Protein AF-A0A520J7D5-F1 (afdb_monomer)

Sequence (289 aa):
MTVSVPLWPAVLGRFGWQDLPFVRAWENPTISEIIGAFAGALVVVGAVVVAALLTRYGKWRYLWTEWLTSLDHKKIGIMYIVVAFVMLSRALVEAVLMRMQQAVAIENPGFLTPDHFGQLFSTHGSIMIFFMAMPFLTGMINYVLPLQIGARDMAFPWANSIALWLTIGAAGLMMASLVVGEFSTGGWSAYPPYTERAFSPGVGVDYWIWAVTLGSIGSTMAGINIACTVYKLRAPGMRFMRMQMFAWTSLCTSILMIFAMPPLTVATLLLALDRYLGFHFFTNDLGGN

Solvent-accessible surface area (backbone atoms only — not comparable to full-atom values): 14664 Å² total; per-residue (Å²): 132,87,76,74,73,56,68,59,53,75,75,55,47,89,70,52,70,74,29,27,33,60,48,39,22,68,79,49,72,41,67,41,34,44,53,43,21,49,52,25,46,52,54,53,51,49,51,51,51,52,53,50,50,34,58,75,68,65,38,59,64,55,46,43,70,66,52,77,69,36,53,51,35,53,60,50,9,50,51,29,35,53,48,11,52,57,42,40,55,52,31,50,52,40,49,52,51,55,52,50,36,61,67,53,32,64,99,40,84,51,63,54,48,73,63,58,49,28,22,39,51,11,49,28,49,40,34,50,50,66,38,17,50,47,31,32,52,53,8,50,46,41,42,47,40,32,65,75,40,60,25,94,52,59,68,42,35,67,56,48,42,49,18,51,51,29,36,50,50,15,48,45,44,58,57,42,25,49,48,49,55,48,55,27,56,45,42,58,80,48,50,49,80,52,47,34,50,92,68,38,72,61,64,11,47,56,44,50,37,53,19,52,30,36,29,25,53,14,44,25,47,41,11,49,33,50,33,48,21,65,76,71,43,48,35,89,90,64,49,77,96,69,53,56,69,67,54,51,50,49,41,53,51,14,52,47,28,50,65,58,23,55,58,52,32,48,52,36,48,50,52,44,36,30,63,73,71,70,48,46,62,47,36,94,54,95,80,24,103

Mean predicted aligned error: 4.49 Å

Nearest PDB structures (foldseek):
  8f68-assembly1_A  TM=9.814E-01  e=3.573E-20  Escherichia coli
  6koe-assembly2_E  TM=9.396E-01  e=6.604E-14  Bacillus subtilis
  8ugh-assembly1_4A  TM=9.375E-01  e=1.629E-10  Sus scrofa
  8d4t-assembly1_N  TM=9.383E-01  e=3.021E-10  Bos taurus
  5z62-assembly1_A  TM=9.311E-01  e=5.604E-10  Homo sapiens

Foldseek 3Di:
DPPPPPVCCVPPNPFDPCQFLCSVCVVPVALQSVVLNVLLVCVVVVVVVVVVVCVVVVCPVVCVPPALPDLALQSLLVLLQVQLVVLVVLLVVLVVVLVQQVVVCPVHNRRHDLQSNLLSQQLNVLSVPLRHPLSNLLSVCSNVQCVQQVFPHWPCSPLSSQLSVLSVVLVVLSSVCSGGHHADSCHNVNQLACLACVNCVGCRSVSSLSSLLSSLVSLLSSLVRLLCCLVPGGDPPDDPVNGDPSSVVSNVSSVCSNPVSVVVNVVSVQSVCCRPVVDACQYPPPDHD

Radius of gyration: 21.74 Å; Cα contacts (8 Å, |Δi|>4): 400; chains: 1; bounding box: 53×47×74 Å

pLDDT: mean 94.62, std 7.68, range [39.0, 98.75]

Structure (mmCIF, N/CA/C/O backbone):
data_AF-A0A520J7D5-F1
#
_entry.id   AF-A0A520J7D5-F1
#
loop_
_atom_site.group_PDB
_atom_site.id
_atom_site.type_symbol
_atom_site.label_atom_id
_atom_site.label_alt_id
_atom_site.label_comp_id
_atom_site.label_asym_id
_atom_site.label_entity_id
_atom_site.label_seq_id
_atom_site.pdbx_PDB_ins_code
_atom_site.Cartn_x
_atom_site.Cartn_y
_atom_site.Cartn_z
_atom_site.occupancy
_atom_site.B_iso_or_equiv
_atom_site.auth_seq_id
_atom_site.auth_comp_id
_atom_site.auth_asym_id
_atom_site.auth_atom_id
_atom_site.pdbx_PDB_model_num
ATOM 1 N N . MET A 1 1 ? 0.340 28.699 -37.203 1.00 39.00 1 MET A N 1
ATOM 2 C CA . MET A 1 1 ? -0.136 27.323 -37.453 1.00 39.00 1 MET A CA 1
ATOM 3 C C . MET A 1 1 ? -0.575 26.746 -36.125 1.00 39.00 1 MET A C 1
ATOM 5 O O . MET A 1 1 ? 0.262 26.543 -35.257 1.00 39.00 1 MET A O 1
ATOM 9 N N . THR A 1 2 ? -1.879 26.590 -35.920 1.00 42.53 2 THR A N 1
ATOM 10 C CA . THR A 1 2 ? -2.435 25.927 -34.738 1.00 42.53 2 THR A CA 1
ATOM 11 C C . THR A 1 2 ? -2.120 24.441 -34.855 1.00 42.53 2 THR A C 1
ATOM 13 O O . THR A 1 2 ? -2.796 23.725 -35.591 1.00 42.53 2 THR A O 1
ATOM 16 N N . VAL A 1 3 ? -1.048 23.990 -34.203 1.00 50.12 3 VAL A N 1
ATOM 17 C CA . VAL A 1 3 ? -0.781 22.559 -34.046 1.00 50.12 3 VAL A CA 1
ATOM 18 C C . VAL A 1 3 ? -1.948 22.018 -33.234 1.00 50.12 3 VAL A C 1
ATOM 20 O O . VAL A 1 3 ? -2.081 22.333 -32.053 1.00 50.12 3 VAL A O 1
ATOM 23 N N . SER A 1 4 ? -2.851 21.288 -33.887 1.00 51.81 4 SER A N 1
ATOM 24 C CA . SER A 1 4 ? -3.888 20.535 -33.198 1.00 51.81 4 SER A CA 1
ATOM 25 C C . SER A 1 4 ? -3.169 19.588 -32.247 1.00 51.81 4 SER A C 1
ATOM 27 O O . SER A 1 4 ? -2.532 18.634 -32.698 1.00 51.81 4 SER A O 1
ATOM 29 N N . VAL A 1 5 ? -3.212 19.884 -30.947 1.00 58.22 5 VAL A N 1
ATOM 30 C CA . VAL A 1 5 ? -2.779 18.936 -29.922 1.00 58.22 5 VAL A CA 1
ATOM 31 C C . VAL A 1 5 ? -3.555 17.654 -30.216 1.00 58.22 5 VAL A C 1
ATOM 33 O O . VAL A 1 5 ? -4.785 17.727 -30.319 1.00 58.22 5 VAL A O 1
ATOM 36 N N . PRO A 1 6 ? -2.889 16.511 -30.457 1.00 65.06 6 PRO A N 1
ATOM 37 C CA . PRO A 1 6 ? -3.620 15.296 -30.751 1.00 65.06 6 PRO A CA 1
ATOM 38 C C . PRO A 1 6 ? -4.596 15.050 -29.591 1.00 65.06 6 PRO A C 1
ATOM 40 O O . PRO A 1 6 ? -4.241 15.219 -28.424 1.00 65.06 6 PRO A O 1
ATOM 43 N N . LEU A 1 7 ? -5.849 14.709 -29.910 1.00 69.19 7 LEU A N 1
ATOM 44 C CA . LEU A 1 7 ? -6.918 14.498 -28.918 1.00 69.19 7 LEU A CA 1
ATOM 45 C C . LEU A 1 7 ? -6.493 13.522 -27.810 1.00 69.19 7 LEU A C 1
ATOM 47 O O . LEU A 1 7 ? -6.923 13.632 -26.668 1.00 69.19 7 LEU A O 1
ATOM 51 N N . TRP A 1 8 ? -5.606 12.593 -28.156 1.00 69.50 8 TRP A N 1
ATOM 52 C CA . TRP A 1 8 ? -5.111 11.545 -27.282 1.00 69.50 8 TRP A CA 1
ATOM 53 C C . TRP A 1 8 ? -4.282 12.069 -26.084 1.00 69.50 8 TRP A C 1
ATOM 55 O O . TRP A 1 8 ? -4.748 11.889 -24.959 1.00 69.50 8 TRP A O 1
ATOM 65 N N . PRO A 1 9 ? -3.155 12.801 -26.250 1.00 73.38 9 PRO A N 1
ATOM 66 C CA . PRO A 1 9 ? -2.471 13.468 -25.137 1.00 73.38 9 PRO A CA 1
ATOM 67 C C . PRO A 1 9 ? -3.342 14.424 -24.317 1.00 73.38 9 PRO A C 1
ATOM 69 O O . PRO A 1 9 ? -3.121 14.576 -23.118 1.00 73.38 9 PRO A O 1
ATOM 72 N N . ALA A 1 10 ? -4.328 15.073 -24.944 1.00 73.12 10 ALA A N 1
ATOM 73 C CA . ALA A 1 10 ? -5.208 16.014 -24.255 1.00 73.12 10 ALA A CA 1
ATOM 74 C C . ALA A 1 10 ? -6.186 15.323 -23.285 1.00 73.12 10 ALA A C 1
ATOM 76 O O . ALA A 1 10 ? -6.558 15.918 -22.277 1.00 73.12 10 ALA A O 1
ATOM 77 N N . VAL A 1 11 ? -6.595 14.081 -23.576 1.00 77.62 11 VAL A N 1
ATOM 78 C CA . VAL A 1 11 ? -7.579 13.329 -22.773 1.00 77.62 11 VAL A CA 1
ATOM 79 C C . VAL A 1 11 ? -6.916 12.299 -21.855 1.00 77.62 11 VAL A C 1
ATOM 81 O O . VAL A 1 11 ? -7.353 12.122 -20.722 1.00 77.62 11 VAL A O 1
ATOM 84 N N . LEU A 1 12 ? -5.866 11.621 -22.324 1.00 80.94 12 LEU A N 1
ATOM 85 C CA . LEU A 1 12 ? -5.236 10.489 -21.629 1.00 80.94 12 LEU A CA 1
ATOM 86 C C . LEU A 1 12 ? -3.832 10.810 -21.092 1.00 80.94 12 LEU A C 1
ATOM 88 O O . LEU A 1 12 ? -3.195 9.973 -20.452 1.00 80.94 12 LEU A O 1
ATOM 92 N N . GLY A 1 13 ? -3.343 12.033 -21.308 1.00 86.56 13 GLY A N 1
ATOM 93 C CA . GLY A 1 13 ? -2.042 12.471 -20.818 1.00 86.56 13 GLY A CA 1
ATOM 94 C C . GLY A 1 13 ? -0.892 11.695 -21.461 1.00 86.56 13 GLY A C 1
ATOM 95 O O . GLY A 1 13 ? -0.805 11.588 -22.681 1.00 86.56 13 GLY A O 1
ATOM 96 N N . ARG A 1 14 ? 0.019 11.172 -20.630 1.00 84.44 14 ARG A N 1
ATOM 97 C CA . ARG A 1 14 ? 1.203 10.419 -21.084 1.00 84.44 14 ARG A CA 1
ATOM 98 C C . ARG A 1 14 ? 0.892 8.989 -21.528 1.00 84.44 14 ARG A C 1
ATOM 100 O O . ARG A 1 14 ? 1.785 8.341 -22.053 1.00 84.44 14 ARG A O 1
ATOM 107 N N . PHE A 1 15 ? -0.335 8.516 -21.309 1.00 88.44 15 PHE A N 1
ATOM 108 C CA . PHE A 1 15 ? -0.707 7.138 -21.588 1.00 88.44 15 PHE A CA 1
ATOM 109 C C . PHE A 1 15 ? -0.657 6.829 -23.089 1.00 88.44 15 PHE A C 1
ATOM 111 O O . PHE A 1 15 ? -1.273 7.522 -23.905 1.00 88.44 15 PHE A O 1
ATOM 118 N N . GLY A 1 16 ? 0.036 5.757 -23.449 1.00 86.88 16 GLY A N 1
ATOM 119 C CA . GLY A 1 16 ? 0.119 5.205 -24.793 1.00 86.88 16 GLY A CA 1
ATOM 120 C C . GLY A 1 16 ? -0.088 3.693 -24.803 1.00 86.88 16 GLY A C 1
ATOM 121 O O . GLY A 1 16 ? -0.056 3.022 -23.778 1.00 86.88 16 GLY A O 1
ATOM 122 N N . TRP A 1 17 ? -0.278 3.123 -25.994 1.00 86.00 17 TRP A N 1
ATOM 123 C CA . TRP A 1 17 ? -0.481 1.677 -26.150 1.00 86.00 17 TRP A CA 1
ATOM 124 C C . TRP A 1 17 ? 0.706 0.844 -25.649 1.00 86.00 17 TRP A C 1
ATOM 126 O O . TRP A 1 17 ? 0.501 -0.238 -25.112 1.00 86.00 17 TRP A O 1
ATOM 136 N N . GLN A 1 18 ? 1.922 1.389 -25.748 1.00 86.88 18 GLN A N 1
ATOM 137 C CA . GLN A 1 18 ? 3.160 0.799 -25.225 1.00 86.88 18 GLN A CA 1
ATOM 138 C C . GLN A 1 18 ? 3.173 0.676 -23.691 1.00 86.88 18 GLN A C 1
ATOM 140 O O . GLN A 1 18 ? 3.959 -0.098 -23.153 1.00 86.88 18 GLN A O 1
ATOM 145 N N . ASP A 1 19 ? 2.299 1.385 -22.968 1.00 89.81 19 ASP A N 1
ATOM 146 C CA . ASP A 1 19 ? 2.198 1.252 -21.510 1.00 89.81 19 ASP A CA 1
ATOM 147 C C . ASP A 1 19 ? 1.498 -0.048 -21.097 1.00 89.81 19 ASP A C 1
ATOM 149 O O . ASP A 1 19 ? 1.595 -0.456 -19.942 1.00 89.81 19 ASP A O 1
ATOM 153 N N . LEU A 1 20 ? 0.810 -0.728 -22.017 1.00 92.56 20 LEU A N 1
ATOM 154 C CA . LEU A 1 20 ? 0.174 -2.008 -21.735 1.00 92.56 20 LEU A CA 1
ATOM 155 C C . LEU A 1 20 ? 1.165 -3.156 -21.989 1.00 92.56 20 LEU A C 1
ATOM 157 O O . LEU A 1 20 ? 1.633 -3.314 -23.120 1.00 92.56 20 LEU A O 1
ATOM 161 N N . PRO A 1 21 ? 1.419 -4.035 -21.003 1.00 91.31 21 PRO A N 1
ATOM 162 C CA . PRO A 1 21 ? 2.375 -5.131 -21.162 1.00 91.31 21 PRO A CA 1
ATOM 163 C C . PRO A 1 21 ? 1.947 -6.114 -22.263 1.00 91.31 21 PRO A C 1
ATOM 165 O O . PRO A 1 21 ? 2.783 -6.713 -22.926 1.00 91.31 21 PRO A O 1
ATOM 168 N N . PHE A 1 22 ? 0.641 -6.244 -22.521 1.00 92.12 22 PHE A N 1
ATOM 169 C CA . PHE A 1 22 ? 0.106 -7.090 -23.595 1.00 92.12 22 PHE A CA 1
ATOM 170 C C . PHE A 1 22 ? 0.520 -6.611 -24.986 1.00 92.12 22 PHE A C 1
ATOM 172 O O . PHE A 1 22 ? 0.769 -7.428 -25.867 1.00 92.12 22 PHE A O 1
ATOM 179 N N . VAL A 1 23 ? 0.585 -5.291 -25.177 1.00 90.56 23 VAL A N 1
ATOM 180 C CA . VAL A 1 23 ? 0.998 -4.684 -26.445 1.00 90.56 23 VAL A CA 1
ATOM 181 C C . VAL A 1 23 ? 2.502 -4.847 -26.611 1.00 90.56 23 VAL A C 1
ATOM 183 O O . VAL A 1 23 ? 2.937 -5.318 -27.658 1.00 90.56 23 VAL A O 1
ATOM 186 N N . ARG A 1 24 ? 3.285 -4.579 -25.556 1.00 91.31 24 ARG A N 1
ATOM 187 C CA . ARG A 1 24 ? 4.741 -4.797 -25.573 1.00 91.31 24 ARG A CA 1
ATOM 188 C C . ARG A 1 24 ? 5.102 -6.244 -25.902 1.00 91.31 24 ARG A C 1
ATOM 190 O O . ARG A 1 24 ? 5.931 -6.477 -26.776 1.00 91.31 24 ARG A O 1
ATOM 197 N N . ALA A 1 25 ? 4.425 -7.211 -25.283 1.00 92.44 25 ALA A N 1
ATOM 198 C CA . ALA A 1 25 ? 4.638 -8.629 -25.560 1.00 92.44 25 ALA A CA 1
ATOM 199 C C . ALA A 1 25 ? 4.175 -9.057 -26.961 1.00 92.44 25 ALA A C 1
ATOM 201 O O . ALA A 1 25 ? 4.752 -9.981 -27.528 1.00 92.44 25 ALA A O 1
ATOM 202 N N . TRP A 1 26 ? 3.148 -8.413 -27.523 1.00 92.69 26 TRP A N 1
ATOM 203 C CA . TRP A 1 26 ? 2.693 -8.684 -28.889 1.00 92.69 26 TRP A CA 1
ATOM 204 C C . TRP A 1 26 ? 3.676 -8.152 -29.937 1.00 92.69 26 TRP A C 1
ATOM 206 O O . TRP A 1 26 ? 3.981 -8.845 -30.905 1.00 92.69 26 TRP A O 1
ATOM 216 N N . GLU A 1 27 ? 4.175 -6.931 -29.746 1.00 92.19 27 GLU A N 1
ATOM 217 C CA . GLU A 1 27 ? 5.095 -6.286 -30.684 1.00 92.19 27 GLU A CA 1
ATOM 218 C C . GLU A 1 27 ? 6.522 -6.835 -30.571 1.00 92.19 27 GLU A C 1
ATOM 220 O O . GLU A 1 27 ? 7.181 -7.048 -31.587 1.00 92.19 27 GLU A O 1
ATOM 225 N N . ASN A 1 28 ? 6.987 -7.101 -29.348 1.00 90.44 28 ASN A N 1
ATOM 226 C CA . ASN A 1 28 ? 8.333 -7.584 -29.050 1.00 90.44 28 ASN A CA 1
ATOM 227 C C . ASN A 1 28 ? 8.267 -8.780 -28.079 1.00 90.44 28 ASN A C 1
ATOM 229 O O . ASN A 1 28 ? 8.481 -8.611 -26.875 1.00 90.44 28 ASN A O 1
ATOM 233 N N . PRO A 1 29 ? 8.001 -10.005 -28.578 1.00 90.62 29 PRO A N 1
ATOM 234 C CA . PRO A 1 29 ? 7.756 -11.196 -27.758 1.00 90.62 2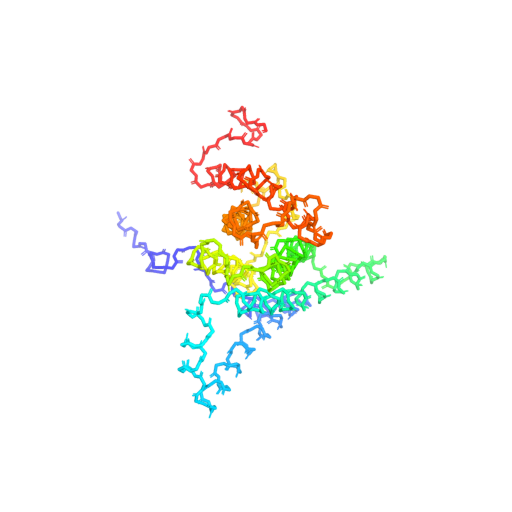9 PRO A CA 1
ATOM 235 C C . PRO A 1 29 ? 9.043 -11.777 -27.145 1.00 90.62 29 PRO A C 1
ATOM 237 O O . PRO A 1 29 ? 9.429 -12.919 -27.400 1.00 90.62 29 PRO A O 1
ATOM 240 N N . THR A 1 30 ? 9.734 -10.993 -26.319 1.00 93.56 30 THR A N 1
ATOM 241 C CA . THR A 1 30 ? 10.836 -11.486 -25.485 1.00 93.56 30 THR A CA 1
ATOM 242 C C . THR A 1 30 ? 10.284 -12.264 -24.290 1.00 93.56 30 THR A C 1
ATOM 244 O O . THR A 1 30 ? 9.163 -12.022 -23.843 1.00 93.56 30 THR A O 1
ATOM 247 N N . ILE A 1 31 ? 11.079 -13.176 -23.717 1.00 92.31 31 ILE A N 1
ATOM 248 C CA . ILE A 1 31 ? 10.663 -13.936 -22.521 1.00 92.31 31 ILE A CA 1
ATOM 249 C C . ILE A 1 31 ? 10.292 -12.983 -21.373 1.00 92.31 31 ILE A C 1
ATOM 251 O O . ILE A 1 31 ? 9.300 -13.201 -20.682 1.00 92.31 31 ILE A O 1
ATOM 255 N N . SER A 1 32 ? 11.047 -11.893 -21.222 1.00 91.94 32 SER A N 1
ATOM 256 C CA . SER A 1 32 ? 10.806 -10.849 -20.227 1.00 91.94 32 SER A CA 1
ATOM 257 C C . SER A 1 32 ? 9.425 -10.198 -20.384 1.00 91.94 32 SER A C 1
ATOM 259 O O . SER A 1 32 ? 8.658 -10.162 -19.420 1.00 91.94 32 SER A O 1
ATOM 261 N N . GLU A 1 33 ? 9.075 -9.754 -21.595 1.00 92.56 33 GLU A N 1
ATOM 262 C CA . GLU A 1 33 ? 7.765 -9.140 -21.865 1.00 92.56 33 GLU A CA 1
ATOM 263 C C . GLU A 1 33 ? 6.620 -10.145 -21.723 1.00 92.56 33 GLU A C 1
ATOM 265 O O . GLU A 1 33 ? 5.566 -9.815 -21.182 1.00 92.56 33 GLU A O 1
ATOM 270 N N . ILE A 1 34 ? 6.826 -11.400 -22.135 1.00 94.38 34 ILE A N 1
ATOM 271 C CA . ILE A 1 34 ? 5.823 -12.462 -21.983 1.00 94.38 34 ILE A CA 1
ATOM 272 C C . ILE A 1 34 ? 5.525 -12.722 -20.501 1.00 94.38 34 ILE A C 1
ATOM 274 O O . ILE A 1 34 ? 4.358 -12.867 -20.132 1.00 94.38 34 ILE A O 1
ATOM 278 N N . ILE A 1 35 ? 6.548 -12.745 -19.638 1.00 93.69 35 ILE A N 1
ATOM 279 C CA . ILE A 1 35 ? 6.366 -12.883 -18.184 1.00 93.69 35 ILE A CA 1
ATOM 280 C C . ILE A 1 35 ? 5.555 -11.703 -17.631 1.00 93.69 35 ILE A C 1
ATOM 282 O O . ILE A 1 35 ? 4.603 -11.921 -16.877 1.00 93.69 35 ILE A O 1
ATOM 286 N N . GLY A 1 36 ? 5.889 -10.471 -18.031 1.00 92.12 36 GLY A N 1
ATOM 287 C CA . GLY A 1 36 ? 5.162 -9.268 -17.615 1.00 92.12 36 GLY A CA 1
ATOM 288 C C . GLY A 1 36 ? 3.696 -9.281 -18.064 1.00 92.12 36 GLY A C 1
ATOM 289 O O . GLY A 1 36 ? 2.788 -9.096 -17.252 1.00 92.12 36 GLY A O 1
ATOM 290 N N . ALA A 1 37 ? 3.443 -9.590 -19.338 1.00 93.88 37 ALA A N 1
ATOM 291 C CA . ALA A 1 37 ? 2.097 -9.710 -19.894 1.00 93.88 37 ALA A CA 1
ATOM 292 C C . ALA A 1 37 ? 1.291 -10.829 -19.228 1.00 93.88 37 ALA A C 1
ATOM 294 O O . ALA A 1 37 ? 0.110 -10.643 -18.933 1.00 93.88 37 ALA A O 1
ATOM 295 N N . PHE A 1 38 ? 1.912 -11.972 -18.934 1.00 94.44 38 PHE A N 1
ATOM 296 C CA . PHE A 1 38 ? 1.258 -13.055 -18.206 1.00 94.44 38 PHE A CA 1
ATOM 297 C C . PHE A 1 38 ? 0.862 -12.625 -16.786 1.00 94.44 38 PHE A C 1
ATOM 299 O O . PHE A 1 38 ? -0.272 -12.870 -16.366 1.00 94.44 38 PHE A O 1
ATOM 306 N N . ALA A 1 39 ? 1.751 -11.934 -16.066 1.00 93.12 39 ALA A N 1
ATOM 307 C CA . ALA A 1 39 ? 1.454 -11.403 -14.738 1.00 93.12 39 ALA A CA 1
ATOM 308 C C . ALA A 1 39 ? 0.297 -10.387 -14.776 1.00 93.12 39 ALA A C 1
ATOM 310 O O . ALA A 1 39 ? -0.652 -10.504 -13.996 1.00 93.12 39 ALA A O 1
ATOM 311 N N . GLY A 1 40 ? 0.324 -9.445 -15.725 1.00 92.94 40 GLY A N 1
ATOM 312 C CA . GLY A 1 40 ? -0.767 -8.493 -15.941 1.00 92.94 40 GLY A CA 1
ATOM 313 C C . GLY A 1 40 ? -2.093 -9.186 -16.279 1.00 92.94 40 GLY A C 1
ATOM 314 O O . GLY A 1 40 ? -3.139 -8.841 -15.723 1.00 92.94 40 GLY A O 1
ATOM 315 N N . ALA A 1 41 ? -2.060 -10.218 -17.128 1.00 93.94 41 ALA A N 1
ATOM 316 C CA . ALA A 1 41 ? -3.244 -10.982 -17.517 1.00 93.94 41 ALA A CA 1
ATOM 317 C C . ALA A 1 41 ? -3.849 -11.714 -16.318 1.00 93.94 41 ALA A C 1
ATOM 319 O O . ALA A 1 41 ? -5.066 -11.696 -16.144 1.00 93.94 41 ALA A O 1
ATOM 320 N N . LEU A 1 42 ? -3.016 -12.312 -15.464 1.00 93.88 42 LEU A N 1
ATOM 321 C CA . LEU A 1 42 ? -3.462 -13.017 -14.264 1.00 93.88 42 LEU A CA 1
ATOM 322 C C . LEU A 1 42 ? -4.228 -12.085 -13.317 1.00 93.88 42 LEU A C 1
ATOM 324 O O . LEU A 1 42 ? -5.275 -12.473 -12.795 1.00 93.88 42 LEU A O 1
ATOM 328 N N . VAL A 1 43 ? -3.760 -10.846 -13.140 1.00 92.94 43 VAL A N 1
ATOM 329 C CA . VAL A 1 43 ? -4.449 -9.839 -12.316 1.00 92.94 43 VAL A CA 1
ATOM 330 C C . VAL A 1 43 ? -5.792 -9.443 -12.934 1.00 92.94 43 VAL A C 1
ATOM 332 O O . VAL A 1 43 ? -6.812 -9.455 -12.240 1.00 92.94 43 VAL A O 1
ATOM 335 N N . VAL A 1 44 ? -5.821 -9.136 -14.235 1.00 94.56 44 VAL A N 1
ATOM 336 C CA . VAL A 1 44 ? -7.051 -8.725 -14.937 1.00 94.56 44 VAL A CA 1
ATOM 337 C C . VAL A 1 44 ? -8.084 -9.852 -14.944 1.00 94.56 44 VAL A C 1
ATOM 339 O O . VAL A 1 44 ? -9.232 -9.646 -14.549 1.00 94.56 44 VAL A O 1
ATOM 342 N N . VAL A 1 45 ? -7.680 -11.061 -15.336 1.00 95.38 45 VAL A N 1
ATOM 343 C CA . VAL A 1 45 ? -8.552 -12.242 -15.349 1.00 95.38 45 VAL A CA 1
ATOM 344 C C . VAL A 1 45 ? -9.024 -12.568 -13.937 1.00 95.38 45 VAL A C 1
ATOM 346 O O . VAL A 1 45 ? -10.211 -12.817 -13.744 1.00 95.38 45 VAL A O 1
ATOM 349 N N . GLY A 1 46 ? -8.141 -12.505 -12.937 1.00 94.06 46 GLY A N 1
ATOM 350 C CA . GLY A 1 46 ? -8.505 -12.700 -11.535 1.00 94.06 46 GLY A CA 1
ATOM 351 C C . GLY A 1 46 ? -9.598 -11.730 -11.079 1.00 94.06 46 GLY A C 1
ATOM 352 O O . GLY A 1 46 ? -10.605 -12.162 -10.513 1.00 94.06 46 GLY A O 1
ATOM 353 N N . ALA A 1 47 ? -9.459 -10.439 -11.391 1.00 94.00 47 ALA A N 1
ATOM 354 C CA . ALA A 1 47 ? -10.465 -9.426 -11.072 1.00 94.00 47 ALA A CA 1
ATOM 355 C C . ALA A 1 47 ? -11.811 -9.698 -11.771 1.00 94.00 47 ALA A C 1
ATOM 357 O O . ALA A 1 47 ? -12.865 -9.636 -11.130 1.00 94.00 47 ALA A O 1
ATOM 358 N N . VAL A 1 48 ? -11.785 -10.062 -13.058 1.00 96.62 48 VAL A N 1
ATOM 359 C CA . VAL A 1 48 ? -12.990 -10.415 -13.830 1.00 96.62 48 VAL A CA 1
ATOM 360 C C . VAL A 1 48 ? -13.673 -11.656 -13.254 1.00 96.62 48 VAL A C 1
ATOM 362 O O . VAL A 1 48 ? -14.891 -11.654 -13.072 1.00 96.62 48 VAL A O 1
ATOM 365 N N . VAL A 1 49 ? -12.911 -12.698 -12.913 1.00 97.25 49 VAL A N 1
ATOM 366 C CA . VAL A 1 49 ? -13.437 -13.928 -12.302 1.00 97.25 49 VAL A CA 1
ATOM 367 C C . VAL A 1 49 ? -14.093 -13.619 -10.959 1.00 97.25 49 VAL A C 1
ATOM 369 O O . VAL A 1 49 ? -15.219 -14.057 -10.722 1.00 97.25 49 VAL A O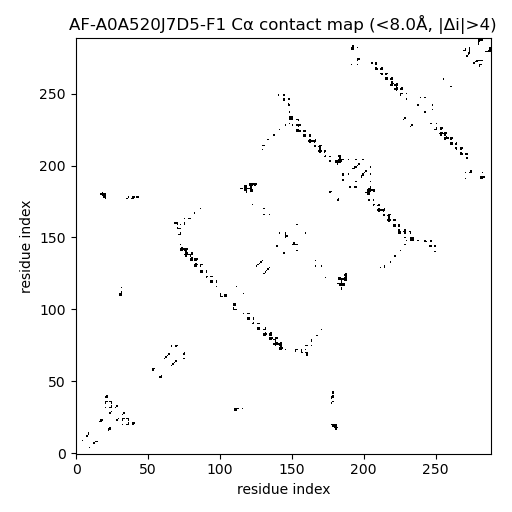 1
ATOM 372 N N . VAL A 1 50 ? -13.454 -12.822 -10.098 1.00 95.69 50 VAL A N 1
ATOM 373 C CA . VAL A 1 50 ? -14.043 -12.412 -8.813 1.00 95.69 50 VAL A CA 1
ATOM 374 C C . VAL A 1 50 ? -15.348 -11.640 -9.031 1.00 95.69 50 VAL A C 1
ATOM 376 O O . VAL A 1 50 ? -16.359 -11.971 -8.407 1.00 95.69 50 VAL A O 1
ATOM 379 N N . ALA A 1 51 ? -15.378 -10.673 -9.951 1.00 96.62 51 ALA A N 1
ATOM 380 C CA . ALA A 1 51 ? -16.588 -9.913 -10.270 1.00 96.62 51 ALA A CA 1
ATOM 381 C C . ALA A 1 51 ? -17.716 -10.804 -10.828 1.00 96.62 51 ALA A C 1
ATOM 383 O O . ALA A 1 51 ? -18.884 -10.660 -10.442 1.00 96.62 51 ALA A O 1
ATOM 384 N N . ALA A 1 52 ? -17.380 -11.767 -11.691 1.00 97.25 52 ALA A N 1
ATOM 385 C CA . ALA A 1 52 ? -18.328 -12.732 -12.238 1.00 97.25 52 ALA A CA 1
ATOM 386 C C . ALA A 1 52 ? -18.900 -13.650 -11.146 1.00 97.25 52 ALA A C 1
ATOM 388 O O . ALA A 1 52 ? -20.113 -13.864 -11.098 1.00 97.25 52 ALA A O 1
ATOM 389 N N . LEU A 1 53 ? -18.063 -14.143 -10.227 1.00 97.62 53 LEU A N 1
ATOM 390 C CA . LEU A 1 53 ? -18.498 -14.963 -9.092 1.00 97.62 53 LEU A CA 1
ATOM 391 C C . LEU A 1 53 ? -19.398 -14.174 -8.132 1.00 97.62 53 LEU A C 1
ATOM 393 O O . LEU A 1 53 ? -20.448 -14.677 -7.728 1.00 97.62 53 LEU A O 1
ATOM 397 N N . LEU A 1 54 ? -19.043 -12.926 -7.808 1.00 97.12 54 LEU A N 1
ATOM 398 C CA . LEU A 1 54 ? -19.872 -12.046 -6.973 1.00 97.12 54 LEU A CA 1
ATOM 399 C C . LEU A 1 54 ? -21.248 -11.795 -7.597 1.00 97.12 54 LEU A C 1
ATOM 401 O O . LEU A 1 54 ? -22.259 -11.816 -6.888 1.00 97.12 54 LEU A O 1
ATOM 405 N N . THR A 1 55 ? -21.287 -11.611 -8.918 1.00 97.00 55 THR A N 1
ATOM 406 C CA . THR A 1 55 ? -22.526 -11.422 -9.681 1.00 97.00 55 THR A CA 1
ATOM 407 C C . THR A 1 55 ? -23.357 -12.701 -9.708 1.00 97.00 55 THR A C 1
ATOM 409 O O . THR A 1 55 ? -24.538 -12.664 -9.366 1.00 97.00 55 THR A O 1
ATOM 412 N N . ARG A 1 56 ? -22.741 -13.850 -10.016 1.00 97.56 56 ARG A N 1
ATOM 413 C CA . ARG A 1 56 ? -23.410 -15.160 -10.058 1.00 97.56 56 ARG A CA 1
ATOM 414 C C . ARG A 1 56 ? -24.033 -15.541 -8.715 1.00 97.56 56 ARG A C 1
ATOM 416 O O . ARG A 1 56 ? -25.138 -16.071 -8.691 1.00 97.56 56 ARG A O 1
ATOM 423 N N . TYR A 1 57 ? -23.341 -15.280 -7.608 1.00 97.56 57 TYR A N 1
ATOM 424 C CA . TYR A 1 57 ? -23.836 -15.598 -6.264 1.00 97.56 57 TYR A CA 1
ATOM 425 C C . TYR A 1 57 ? -24.670 -14.475 -5.624 1.00 97.56 57 TYR A C 1
ATOM 427 O O . TYR A 1 57 ? -25.099 -14.622 -4.477 1.00 97.56 57 TYR A O 1
ATOM 435 N N . GLY A 1 58 ? -24.8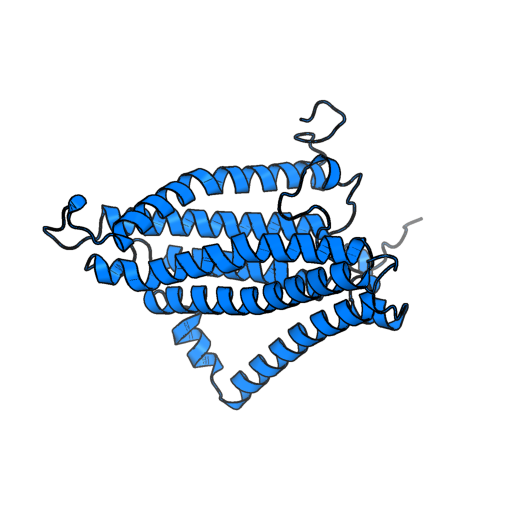85 -13.350 -6.318 1.00 96.56 58 GLY A N 1
ATOM 436 C CA . GLY A 1 58 ? -25.672 -12.221 -5.814 1.00 96.56 58 GLY A CA 1
ATOM 437 C C . GLY A 1 58 ? -25.102 -11.579 -4.542 1.00 96.56 58 GLY A C 1
ATOM 438 O O . GLY A 1 58 ? -25.856 -11.090 -3.700 1.00 96.56 58 GLY A O 1
ATOM 439 N N . LYS A 1 59 ? -23.774 -11.599 -4.356 1.00 97.62 59 LYS A N 1
ATOM 440 C CA . LYS A 1 59 ? -23.117 -11.186 -3.099 1.00 97.62 59 LYS A CA 1
ATOM 441 C C . LYS A 1 59 ? -22.690 -9.717 -3.049 1.00 97.62 59 LYS A C 1
ATOM 443 O O . LYS A 1 59 ? -22.173 -9.295 -2.021 1.00 97.62 59 LYS A O 1
ATOM 448 N N . TRP A 1 60 ? -22.962 -8.921 -4.085 1.00 97.44 60 TRP A N 1
ATOM 449 C CA . TRP A 1 60 ? -22.616 -7.490 -4.129 1.00 97.44 60 TRP A CA 1
ATOM 450 C C . TRP A 1 60 ? -23.157 -6.692 -2.940 1.00 97.44 60 TRP A C 1
ATOM 452 O O . TRP A 1 60 ? -22.396 -5.996 -2.271 1.00 97.44 60 TRP A O 1
ATOM 462 N N . ARG A 1 61 ? -24.453 -6.838 -2.626 1.00 97.06 61 ARG A N 1
ATOM 463 C CA . ARG A 1 61 ? -25.071 -6.133 -1.492 1.00 97.06 61 ARG A CA 1
ATOM 464 C C . ARG A 1 61 ? -24.431 -6.538 -0.167 1.00 97.06 61 ARG A C 1
ATOM 466 O O . ARG A 1 61 ? -24.108 -5.669 0.625 1.00 97.06 61 ARG A O 1
ATOM 473 N N . TYR A 1 62 ? -24.220 -7.839 0.035 1.00 97.38 62 TYR A N 1
ATOM 474 C CA . TYR A 1 62 ? -23.578 -8.371 1.237 1.00 97.38 62 TYR A CA 1
ATOM 475 C C . TYR A 1 62 ? -22.149 -7.840 1.394 1.00 97.38 62 TYR A C 1
ATOM 477 O O . TYR A 1 62 ? -21.798 -7.355 2.462 1.00 97.38 62 TYR A O 1
ATOM 485 N N . LEU A 1 63 ? -21.341 -7.880 0.332 1.00 97.06 63 LEU A N 1
ATOM 486 C CA . LEU A 1 63 ? -19.975 -7.360 0.355 1.00 97.06 63 LEU A CA 1
ATOM 487 C C . LEU A 1 63 ? -19.961 -5.875 0.741 1.00 97.06 63 LEU A C 1
ATOM 489 O O . LEU A 1 63 ? -19.218 -5.485 1.638 1.00 97.06 63 LEU A O 1
ATOM 493 N N . TRP A 1 64 ? -20.825 -5.071 0.116 1.00 97.19 64 TRP A N 1
ATOM 494 C CA . TRP A 1 64 ? -20.929 -3.644 0.403 1.00 97.19 64 TRP A CA 1
ATOM 495 C C . TRP A 1 64 ? -21.335 -3.369 1.854 1.00 97.19 64 TRP A C 1
ATOM 497 O O . TRP A 1 64 ? -20.583 -2.719 2.576 1.00 97.19 64 TRP A O 1
ATOM 507 N N . THR A 1 65 ? -22.485 -3.892 2.295 1.00 96.19 65 THR A N 1
ATOM 508 C CA . THR A 1 65 ? -23.071 -3.534 3.596 1.00 96.19 65 THR A CA 1
ATOM 509 C C . THR A 1 65 ? -22.359 -4.180 4.777 1.00 96.19 65 THR A C 1
ATOM 511 O O . THR A 1 65 ? -22.291 -3.577 5.843 1.00 96.19 65 THR A O 1
ATOM 514 N N . GLU A 1 66 ? -21.842 -5.401 4.612 1.00 97.06 66 GLU A N 1
ATOM 515 C CA . GLU A 1 66 ? -21.245 -6.147 5.721 1.00 97.06 66 GLU A CA 1
ATOM 516 C C . GLU A 1 66 ? -19.737 -5.979 5.830 1.00 97.06 66 GLU A C 1
ATOM 518 O O . GLU A 1 66 ? -19.224 -6.133 6.934 1.00 97.06 66 GLU A O 1
ATOM 523 N N . TRP A 1 67 ? -19.022 -5.693 4.741 1.00 97.69 67 TRP A N 1
ATOM 524 C CA . TRP A 1 67 ? -17.557 -5.671 4.754 1.00 97.69 67 TRP A CA 1
ATOM 525 C C . TRP A 1 67 ? -17.003 -4.308 4.371 1.00 97.69 67 TRP A C 1
ATOM 527 O O . TRP A 1 67 ? -16.338 -3.684 5.195 1.00 97.69 67 TRP A O 1
ATOM 537 N N . LEU A 1 68 ? -17.304 -3.818 3.166 1.00 96.38 68 LEU A N 1
ATOM 538 C CA . LEU A 1 68 ? -16.623 -2.637 2.626 1.00 96.38 68 LEU A CA 1
ATOM 539 C C . LEU A 1 68 ? -16.914 -1.363 3.430 1.00 96.38 68 LEU A C 1
ATOM 541 O O . LEU A 1 68 ? -16.022 -0.540 3.626 1.00 96.38 68 LEU A O 1
ATOM 545 N N . THR A 1 69 ? -18.136 -1.225 3.946 1.00 96.94 69 THR A N 1
ATOM 546 C CA . THR A 1 69 ? -18.533 -0.096 4.800 1.00 96.94 69 THR A CA 1
ATOM 547 C C . THR A 1 69 ? -18.506 -0.428 6.295 1.00 96.94 69 THR A C 1
ATOM 549 O O . THR A 1 69 ? -19.081 0.307 7.097 1.00 96.94 69 THR A O 1
ATOM 552 N N . SER A 1 70 ? -17.890 -1.546 6.695 1.00 97.12 70 SER A N 1
ATOM 553 C CA . SER A 1 70 ? -17.848 -1.952 8.101 1.00 97.12 70 SER A CA 1
ATOM 554 C C . SER A 1 70 ? -16.920 -1.062 8.926 1.00 97.12 70 SER A C 1
ATOM 556 O O . SER A 1 70 ? -15.801 -0.757 8.515 1.00 97.12 70 SER A O 1
ATOM 558 N N . LEU A 1 71 ? -17.368 -0.729 10.139 1.00 97.56 71 LEU A N 1
ATOM 559 C CA . LEU A 1 71 ? -16.563 -0.059 11.164 1.00 97.56 71 LEU A CA 1
ATOM 560 C C . LEU A 1 71 ? -16.048 -1.017 12.251 1.00 97.56 71 LEU A C 1
ATOM 562 O O . LEU A 1 71 ? -15.187 -0.630 13.029 1.00 97.56 71 LEU A O 1
ATOM 566 N N . ASP A 1 72 ? -16.533 -2.265 12.279 1.00 98.19 72 ASP A N 1
ATOM 567 C CA . ASP A 1 72 ? -16.098 -3.281 13.244 1.00 98.19 72 ASP A CA 1
ATOM 568 C C . ASP A 1 72 ? -14.604 -3.601 13.067 1.00 98.19 72 ASP A C 1
ATOM 570 O O . ASP A 1 72 ? -14.182 -4.094 12.009 1.00 98.19 72 ASP A O 1
ATOM 574 N N . HIS A 1 73 ? -13.817 -3.367 14.123 1.00 98.50 73 HIS A N 1
ATOM 575 C CA . HIS A 1 73 ? -12.383 -3.650 14.173 1.00 98.50 73 HIS A CA 1
ATOM 576 C C . HIS A 1 73 ? -12.015 -5.090 13.786 1.00 98.50 73 HIS A C 1
ATOM 578 O O . HIS A 1 73 ? -10.941 -5.317 13.222 1.00 98.50 73 HIS A O 1
ATOM 584 N N . LYS A 1 74 ? -12.899 -6.070 14.015 1.00 98.69 74 LYS A N 1
ATOM 585 C CA . LYS A 1 74 ? -12.673 -7.468 13.619 1.00 98.69 74 LYS A CA 1
ATOM 586 C C . LYS A 1 74 ? -12.705 -7.618 12.107 1.00 98.69 74 LYS A C 1
ATOM 588 O O . LYS A 1 74 ? -11.789 -8.193 11.523 1.00 98.69 74 LYS A O 1
ATOM 593 N N . LYS A 1 75 ? -13.739 -7.079 11.455 1.00 98.56 75 LYS A N 1
ATOM 594 C CA . LYS A 1 75 ? -13.876 -7.144 9.993 1.00 98.56 75 LYS A CA 1
ATOM 595 C C . LYS A 1 75 ? -12.780 -6.328 9.308 1.00 98.56 75 LYS A C 1
ATOM 597 O O . LYS A 1 75 ? -12.193 -6.809 8.343 1.00 98.56 75 LYS A O 1
ATOM 602 N N . ILE A 1 76 ? -12.443 -5.155 9.850 1.00 98.56 76 ILE A N 1
ATOM 603 C CA . ILE A 1 76 ? -11.303 -4.348 9.384 1.00 98.56 76 ILE A CA 1
ATOM 604 C C . ILE A 1 76 ? -9.992 -5.133 9.517 1.00 98.56 76 ILE A C 1
ATOM 606 O O . ILE A 1 76 ? -9.226 -5.209 8.557 1.00 98.56 76 ILE A O 1
ATOM 610 N N . GLY A 1 77 ? -9.759 -5.778 10.664 1.00 98.50 77 GLY A N 1
ATOM 611 C CA . GLY A 1 77 ? -8.587 -6.624 10.886 1.00 98.50 77 GLY A CA 1
ATOM 612 C C . GLY A 1 77 ? -8.482 -7.780 9.887 1.00 98.50 77 GLY A C 1
ATOM 613 O O . GLY A 1 77 ? -7.413 -8.009 9.324 1.00 98.50 77 GLY A O 1
ATOM 614 N N . ILE A 1 78 ? -9.600 -8.456 9.595 1.00 98.75 78 ILE A N 1
ATOM 615 C CA . ILE A 1 78 ? -9.658 -9.512 8.572 1.00 98.75 78 ILE A CA 1
ATOM 616 C C . ILE A 1 78 ? -9.322 -8.948 7.187 1.00 98.75 78 ILE A C 1
ATOM 618 O O . ILE A 1 78 ? -8.510 -9.539 6.481 1.00 98.75 78 ILE A O 1
ATOM 622 N N . MET A 1 79 ? -9.902 -7.810 6.792 1.00 98.69 79 MET A N 1
ATOM 623 C CA . MET A 1 79 ? -9.630 -7.207 5.481 1.00 98.69 79 MET A CA 1
ATOM 624 C C . MET A 1 79 ? -8.154 -6.822 5.317 1.00 98.69 79 MET A C 1
ATOM 626 O O . MET A 1 79 ? -7.574 -7.105 4.272 1.00 98.69 79 MET A O 1
ATOM 630 N N . TYR A 1 80 ? -7.520 -6.272 6.356 1.00 98.62 80 TYR A N 1
ATOM 631 C CA . TYR A 1 80 ? -6.075 -6.016 6.373 1.00 98.62 80 TYR A CA 1
ATOM 632 C C . TYR A 1 80 ? -5.252 -7.287 6.113 1.00 98.62 80 TYR A C 1
ATOM 634 O O . TYR A 1 80 ? -4.350 -7.287 5.275 1.00 98.62 80 TYR A O 1
ATOM 642 N N . ILE A 1 81 ? -5.585 -8.381 6.805 1.00 98.75 81 ILE A N 1
ATOM 643 C CA . ILE A 1 81 ? -4.896 -9.670 6.659 1.00 98.75 81 ILE A CA 1
ATOM 644 C C . ILE A 1 81 ? -5.109 -10.246 5.252 1.00 98.75 81 ILE A C 1
ATOM 646 O O . ILE A 1 81 ? -4.159 -10.725 4.637 1.00 98.75 81 ILE A O 1
ATOM 650 N N . VAL A 1 82 ? -6.328 -10.166 4.709 1.00 98.44 82 VAL A N 1
ATOM 651 C CA . VAL A 1 82 ? -6.634 -10.617 3.341 1.00 98.44 82 VAL A CA 1
ATOM 652 C C . VAL A 1 82 ? -5.802 -9.848 2.316 1.00 98.44 82 VAL A C 1
ATOM 654 O O . VAL A 1 82 ? -5.184 -10.468 1.452 1.00 98.44 82 VAL A O 1
ATOM 657 N N . VAL A 1 83 ? -5.730 -8.520 2.434 1.00 97.88 83 VAL A N 1
ATOM 658 C CA . VAL A 1 83 ? -4.903 -7.681 1.551 1.00 97.88 83 VAL A CA 1
ATOM 659 C C . VAL A 1 83 ? -3.434 -8.083 1.657 1.00 97.88 83 VAL A C 1
ATOM 661 O O . VAL A 1 83 ? -2.795 -8.296 0.628 1.00 97.88 83 VAL A O 1
ATOM 664 N N . ALA A 1 84 ? -2.916 -8.282 2.872 1.00 98.56 84 ALA A N 1
ATOM 665 C CA . ALA A 1 84 ? -1.542 -8.733 3.072 1.00 98.56 84 ALA A CA 1
ATOM 666 C C . ALA A 1 84 ? -1.257 -10.079 2.393 1.00 98.56 84 ALA A C 1
ATOM 668 O O . ALA A 1 84 ? -0.205 -10.236 1.781 1.00 98.56 84 ALA A O 1
ATOM 669 N N . PHE A 1 85 ? -2.185 -11.040 2.450 1.00 98.38 85 PHE A N 1
ATOM 670 C CA . PHE A 1 85 ? -2.019 -12.336 1.785 1.00 98.38 85 PHE A CA 1
ATOM 671 C C . PHE A 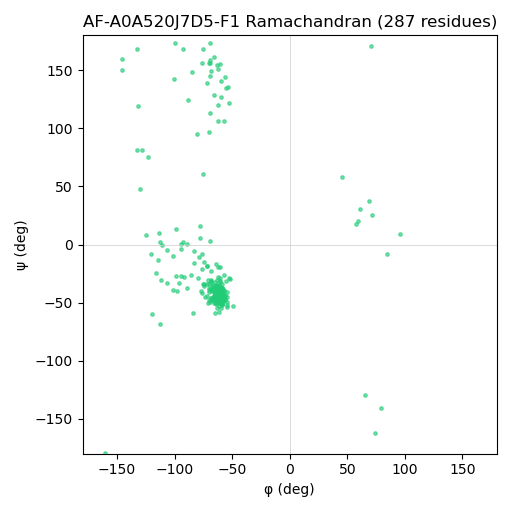1 85 ? -2.091 -12.246 0.259 1.00 98.38 85 PHE A C 1
ATOM 673 O O . PHE A 1 85 ? -1.320 -12.921 -0.427 1.00 98.38 85 PHE A O 1
ATOM 680 N N . VAL A 1 86 ? -2.961 -11.393 -0.288 1.00 97.12 86 VAL A N 1
ATOM 681 C CA . VAL A 1 86 ? -2.983 -11.117 -1.734 1.00 97.12 86 VAL A CA 1
ATOM 682 C C . VAL A 1 86 ? -1.635 -10.540 -2.171 1.00 97.12 86 VAL A C 1
ATOM 684 O O . VAL A 1 86 ? -1.025 -11.038 -3.117 1.00 97.12 86 VAL A O 1
ATOM 687 N N . MET A 1 87 ? -1.118 -9.560 -1.436 1.00 98.12 87 MET A N 1
ATOM 688 C CA . MET A 1 87 ? 0.171 -8.935 -1.730 1.00 98.12 87 MET A CA 1
ATOM 689 C C . MET A 1 87 ? 1.354 -9.895 -1.516 1.00 98.12 87 MET A C 1
ATOM 691 O O . MET A 1 87 ? 2.288 -9.902 -2.318 1.00 98.12 87 MET A O 1
ATOM 695 N N . LEU A 1 88 ? 1.288 -10.771 -0.508 1.00 98.06 88 LEU A N 1
ATOM 696 C CA . LEU A 1 88 ? 2.264 -11.840 -0.286 1.00 98.06 88 LEU A CA 1
ATOM 697 C C . LEU A 1 88 ? 2.336 -12.787 -1.484 1.00 98.06 88 LEU A C 1
ATOM 699 O O . LEU A 1 88 ? 3.433 -13.160 -1.888 1.00 98.06 88 LEU A O 1
ATOM 703 N N . SER A 1 89 ? 1.190 -13.169 -2.059 1.00 96.19 89 SER A N 1
ATOM 704 C CA . SER A 1 89 ? 1.167 -14.080 -3.209 1.00 96.19 89 SER A CA 1
ATOM 705 C C . SER A 1 89 ? 1.938 -13.506 -4.400 1.00 96.19 89 SER A C 1
ATOM 707 O O . SER A 1 89 ? 2.754 -14.207 -4.998 1.00 96.19 89 SER A O 1
ATOM 709 N N . ARG A 1 90 ? 1.770 -12.206 -4.671 1.00 95.50 90 ARG A N 1
ATOM 710 C CA . ARG A 1 90 ? 2.538 -11.486 -5.689 1.00 95.50 90 ARG A CA 1
ATOM 711 C C . ARG A 1 90 ? 4.026 -11.452 -5.344 1.00 95.50 90 ARG A C 1
ATOM 713 O O . ARG A 1 90 ? 4.840 -11.897 -6.148 1.00 95.50 90 ARG A O 1
ATOM 720 N N . ALA A 1 91 ? 4.378 -10.977 -4.150 1.00 96.94 91 ALA A N 1
ATOM 721 C CA . ALA A 1 91 ? 5.775 -10.843 -3.743 1.00 96.94 91 ALA A CA 1
ATOM 722 C C . ALA A 1 91 ? 6.518 -12.186 -3.729 1.00 96.94 91 ALA A C 1
ATOM 724 O O . ALA A 1 91 ? 7.712 -12.226 -4.022 1.00 96.94 91 ALA A O 1
ATOM 725 N N . LEU A 1 92 ? 5.831 -13.289 -3.420 1.00 97.06 92 LEU A N 1
ATOM 726 C CA . LEU A 1 92 ? 6.409 -14.628 -3.472 1.00 97.06 92 LEU A CA 1
ATOM 727 C C . LEU A 1 92 ? 6.765 -15.027 -4.909 1.00 97.06 92 LEU A C 1
ATOM 729 O O . LEU A 1 92 ? 7.865 -15.521 -5.138 1.00 97.06 92 LEU A O 1
ATOM 733 N N . VAL A 1 93 ? 5.880 -14.776 -5.879 1.00 96.31 93 VAL A N 1
ATOM 734 C CA . VAL A 1 93 ? 6.171 -15.039 -7.299 1.00 96.31 93 VAL A CA 1
ATOM 735 C C . VAL A 1 93 ? 7.368 -14.207 -7.766 1.00 96.31 93 VAL A C 1
ATOM 737 O O . VAL A 1 93 ? 8.292 -14.759 -8.362 1.00 96.31 93 VAL A O 1
ATOM 740 N N . GLU A 1 94 ? 7.406 -12.915 -7.428 1.00 97.00 94 GLU A N 1
ATOM 741 C CA . GLU A 1 94 ? 8.536 -12.026 -7.747 1.00 97.00 94 GLU A CA 1
ATOM 742 C C . GLU A 1 94 ? 9.849 -12.536 -7.125 1.00 97.00 94 GLU A C 1
ATOM 744 O O . GLU A 1 94 ? 10.881 -12.584 -7.797 1.00 97.00 94 GLU A O 1
ATOM 749 N N . ALA A 1 95 ? 9.815 -12.997 -5.869 1.00 98.00 95 ALA A N 1
ATOM 750 C CA . ALA A 1 95 ? 10.979 -13.559 -5.185 1.00 98.00 95 ALA A CA 1
ATOM 751 C C . ALA A 1 95 ? 11.524 -14.800 -5.895 1.00 98.00 95 ALA A C 1
ATOM 753 O O . ALA A 1 95 ? 12.732 -14.904 -6.124 1.00 98.00 95 ALA A O 1
ATOM 754 N N . VAL A 1 96 ? 10.639 -15.734 -6.251 1.00 97.94 96 VAL A N 1
ATOM 755 C CA . VAL A 1 96 ? 11.029 -16.969 -6.933 1.00 97.94 96 VAL A CA 1
ATOM 756 C C . VAL A 1 96 ? 11.591 -16.644 -8.319 1.00 97.94 96 VAL A C 1
ATOM 758 O O . VAL A 1 96 ? 12.649 -17.168 -8.660 1.00 97.94 96 VAL A O 1
ATOM 761 N N . LEU A 1 97 ? 10.971 -15.739 -9.085 1.00 97.06 97 LEU A N 1
ATOM 762 C CA . LEU A 1 97 ? 11.493 -15.300 -10.388 1.00 97.06 97 LEU A CA 1
ATOM 763 C C . LEU A 1 97 ? 12.884 -14.671 -10.272 1.00 97.06 97 LEU A C 1
ATOM 765 O O . LEU A 1 97 ? 13.782 -15.042 -11.027 1.00 97.06 97 LEU A O 1
ATOM 769 N N . MET A 1 98 ? 13.099 -13.784 -9.296 1.00 97.69 98 MET A N 1
ATOM 770 C CA . MET A 1 98 ? 14.417 -13.190 -9.059 1.00 97.69 98 MET A CA 1
ATOM 771 C C . MET A 1 98 ? 15.470 -14.247 -8.710 1.00 97.69 98 MET A C 1
ATOM 773 O O . MET A 1 98 ? 16.586 -14.200 -9.228 1.00 97.69 98 MET A O 1
ATOM 777 N N . ARG A 1 99 ? 15.138 -15.208 -7.839 1.00 98.00 99 ARG A N 1
ATOM 778 C CA . ARG A 1 99 ? 16.073 -16.283 -7.468 1.00 98.00 99 ARG A CA 1
ATOM 779 C C . ARG A 1 99 ? 16.351 -17.228 -8.639 1.00 98.00 99 ARG A C 1
ATOM 781 O O . ARG A 1 99 ? 17.500 -17.616 -8.825 1.00 98.00 99 ARG A O 1
ATOM 788 N N . MET A 1 100 ? 15.341 -17.549 -9.449 1.00 97.31 100 MET A N 1
ATOM 789 C CA . MET A 1 100 ? 15.511 -18.345 -10.668 1.00 97.31 100 MET A CA 1
ATOM 790 C C . MET A 1 100 ? 16.409 -17.631 -11.684 1.00 97.31 100 MET A C 1
ATOM 792 O O . MET A 1 100 ? 17.335 -18.251 -12.201 1.00 97.31 100 MET A O 1
ATOM 796 N N . GLN A 1 101 ? 16.200 -16.331 -11.920 1.00 97.00 101 GLN A N 1
ATOM 797 C CA . GLN A 1 101 ? 17.064 -15.537 -12.799 1.00 97.00 101 GLN A CA 1
ATOM 798 C C . GLN A 1 101 ? 18.517 -15.578 -12.326 1.00 97.00 101 GLN A C 1
ATOM 800 O O . GLN A 1 101 ? 19.405 -15.837 -13.127 1.00 97.00 101 GLN A O 1
ATOM 805 N N . GLN A 1 102 ? 18.773 -15.374 -11.031 1.00 96.75 102 GLN A N 1
ATOM 806 C CA . GLN A 1 102 ? 20.135 -15.416 -10.489 1.00 96.75 102 GLN A CA 1
ATOM 807 C C . GLN A 1 102 ? 20.801 -16.788 -10.629 1.00 96.75 102 GLN A C 1
ATOM 809 O O . GLN A 1 102 ? 22.002 -16.850 -10.869 1.00 96.75 102 GLN A O 1
ATOM 814 N N . ALA A 1 103 ? 20.038 -17.874 -10.489 1.00 96.38 103 ALA A N 1
ATOM 815 C CA . ALA A 1 103 ? 20.561 -19.226 -10.654 1.00 96.38 103 ALA A CA 1
ATOM 816 C C . ALA A 1 103 ? 20.916 -19.537 -12.117 1.00 96.38 103 ALA A C 1
ATOM 818 O O . ALA A 1 103 ? 21.945 -20.151 -12.381 1.00 96.38 103 ALA A O 1
ATOM 819 N N . VAL A 1 104 ? 20.078 -19.104 -13.065 1.00 95.75 104 VAL A N 1
ATOM 820 C CA . VAL A 1 104 ? 20.281 -19.356 -14.501 1.00 95.75 104 VAL A CA 1
ATOM 821 C C . VAL A 1 104 ? 21.309 -18.403 -15.111 1.00 95.75 104 VAL A C 1
ATOM 823 O O . VAL A 1 104 ? 21.988 -18.785 -16.054 1.00 95.75 104 VAL A O 1
ATOM 826 N N . ALA A 1 105 ? 21.461 -17.189 -14.576 1.00 95.44 105 ALA A N 1
ATOM 827 C CA . ALA A 1 105 ? 22.368 -16.170 -15.110 1.00 95.44 105 ALA A CA 1
ATOM 828 C C . ALA A 1 105 ? 23.856 -16.389 -14.761 1.00 95.44 105 ALA A C 1
ATOM 830 O O . ALA A 1 105 ? 24.702 -15.542 -15.053 1.00 95.44 105 ALA A O 1
ATOM 831 N N . ILE A 1 106 ? 24.207 -17.513 -14.130 1.00 93.81 106 ILE A N 1
ATOM 832 C CA . ILE A 1 106 ? 25.609 -17.894 -13.943 1.00 93.81 106 ILE A CA 1
ATOM 833 C C . ILE A 1 106 ? 26.169 -18.247 -15.323 1.00 93.81 106 ILE A C 1
ATOM 835 O O . ILE A 1 106 ? 25.726 -19.207 -15.944 1.00 93.81 106 ILE A O 1
ATOM 839 N N . GLU A 1 107 ? 27.112 -17.437 -15.812 1.00 92.44 107 GLU A N 1
ATOM 840 C CA . GLU A 1 107 ? 27.731 -17.590 -17.142 1.00 92.44 107 GLU A CA 1
ATOM 841 C C . GLU A 1 107 ? 26.731 -17.526 -18.322 1.00 92.44 107 GLU A C 1
ATOM 843 O O . GLU A 1 107 ? 27.026 -17.964 -19.433 1.00 92.44 107 GLU A O 1
ATOM 848 N N . ASN A 1 108 ? 25.545 -16.942 -18.111 1.00 92.69 108 ASN A N 1
ATOM 849 C CA . ASN A 1 108 ? 24.488 -16.799 -19.116 1.00 92.69 108 ASN A CA 1
ATOM 850 C C . ASN A 1 108 ? 23.731 -15.468 -18.906 1.00 92.69 108 ASN A C 1
ATOM 852 O O . ASN A 1 108 ? 23.616 -15.020 -17.768 1.00 92.69 108 ASN A O 1
ATOM 856 N N . PRO A 1 109 ? 23.177 -14.815 -19.946 1.00 88.38 109 PRO A N 1
ATOM 857 C CA . PRO A 1 109 ? 22.336 -13.622 -19.763 1.00 88.38 109 PRO A CA 1
ATOM 858 C C . PRO A 1 109 ? 21.046 -13.862 -18.946 1.00 88.38 109 PRO A C 1
ATOM 860 O O . PRO A 1 109 ? 20.465 -12.911 -18.419 1.00 88.38 109 PRO A O 1
ATOM 863 N N . GLY A 1 110 ? 20.589 -15.112 -18.809 1.00 93.69 110 GLY A N 1
ATOM 864 C CA . GLY A 1 110 ? 19.323 -15.446 -18.155 1.00 93.69 110 GLY A CA 1
ATOM 865 C C . GLY A 1 110 ? 18.101 -15.092 -19.013 1.00 93.69 110 GLY A C 1
ATOM 866 O O . GLY A 1 110 ? 18.204 -14.934 -20.228 1.00 93.69 110 GLY A O 1
ATOM 867 N N . PHE A 1 111 ? 16.924 -15.010 -18.389 1.00 94.69 111 PHE A N 1
ATOM 868 C CA . PHE A 1 111 ? 15.636 -14.829 -19.076 1.00 94.69 111 PHE A CA 1
ATOM 869 C C . PHE A 1 111 ? 14.937 -13.490 -18.784 1.00 94.69 111 PHE A C 1
ATOM 871 O O . PHE A 1 111 ? 13.989 -13.135 -19.487 1.00 94.69 111 PHE A O 1
ATOM 878 N N . LEU A 1 112 ? 15.387 -12.745 -17.771 1.00 95.75 112 LEU A N 1
ATOM 879 C CA . LEU A 1 112 ? 14.918 -11.389 -17.473 1.00 95.75 112 LEU A CA 1
ATOM 880 C C . LEU A 1 112 ? 15.904 -10.341 -17.982 1.00 95.75 112 LEU A C 1
ATOM 882 O O . LEU A 1 112 ? 17.116 -10.501 -17.846 1.00 95.75 112 LEU A O 1
ATOM 886 N N . THR A 1 113 ? 15.378 -9.230 -18.497 1.00 95.44 113 THR A N 1
ATOM 887 C CA . THR A 1 113 ? 16.198 -8.041 -18.755 1.00 95.44 113 THR A CA 1
ATOM 888 C C . THR A 1 113 ? 16.621 -7.385 -17.431 1.00 95.44 113 THR A C 1
ATOM 890 O O . THR A 1 113 ? 15.929 -7.552 -16.419 1.00 95.44 113 THR A O 1
ATOM 893 N N . PRO A 1 114 ? 17.728 -6.615 -17.405 1.00 95.12 114 PRO A N 1
ATOM 894 C CA . PRO A 1 114 ? 18.145 -5.884 -16.207 1.00 95.12 114 PRO A CA 1
ATOM 895 C C . PRO A 1 114 ? 17.048 -4.970 -15.648 1.00 95.12 114 PRO A C 1
ATOM 897 O O . PRO A 1 114 ? 16.823 -4.964 -14.439 1.00 95.12 114 PRO A O 1
ATOM 900 N N . ASP A 1 115 ? 16.313 -4.276 -16.522 1.00 94.25 115 ASP A N 1
ATOM 901 C CA . ASP A 1 115 ? 15.222 -3.387 -16.114 1.00 94.25 115 ASP A CA 1
ATOM 902 C C . ASP A 1 115 ? 14.068 -4.165 -15.485 1.00 94.25 115 ASP A C 1
ATOM 904 O O . ASP A 1 115 ? 13.630 -3.822 -14.389 1.00 94.25 115 ASP A O 1
ATOM 908 N N . HIS A 1 116 ? 13.621 -5.270 -16.095 1.00 95.50 116 HIS A N 1
ATOM 909 C CA . HIS A 1 116 ? 12.553 -6.086 -15.513 1.00 95.50 116 HIS A CA 1
ATOM 910 C C . HIS A 1 116 ? 12.990 -6.688 -14.168 1.00 95.50 116 HIS A C 1
ATOM 912 O O . HIS A 1 116 ? 12.225 -6.666 -13.204 1.00 95.50 116 HIS A O 1
ATOM 918 N N . PHE A 1 117 ? 14.241 -7.142 -14.040 1.00 96.94 117 PHE A N 1
ATOM 919 C CA . PHE A 1 117 ? 14.774 -7.583 -12.749 1.00 96.94 117 PHE A CA 1
ATOM 920 C C . PHE A 1 117 ? 14.781 -6.449 -11.707 1.00 96.94 117 PHE A C 1
ATOM 922 O O . PHE A 1 117 ? 14.377 -6.663 -10.562 1.00 96.94 117 PHE A O 1
ATOM 929 N N . GLY A 1 118 ? 15.188 -5.238 -12.098 1.00 96.56 118 GLY A N 1
ATOM 930 C CA . GLY A 1 118 ? 15.153 -4.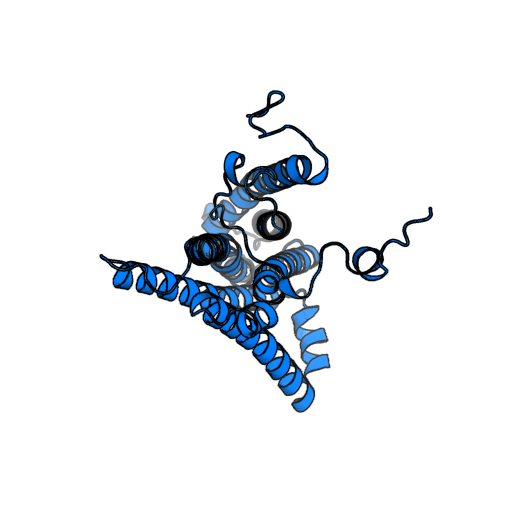048 -11.243 1.00 96.56 118 GLY A CA 1
ATOM 931 C C . GLY A 1 118 ? 13.738 -3.694 -10.781 1.00 96.56 118 GLY A C 1
ATOM 932 O O . GLY A 1 118 ? 13.530 -3.382 -9.603 1.00 96.56 118 GLY A O 1
ATOM 933 N N . GLN A 1 119 ? 12.747 -3.817 -11.668 1.00 96.94 119 GLN A N 1
ATOM 934 C CA . GLN A 1 119 ? 11.335 -3.634 -11.331 1.00 96.94 119 GLN A CA 1
ATOM 935 C C . GLN A 1 119 ? 10.854 -4.684 -10.323 1.00 96.94 119 GLN A C 1
ATOM 937 O O . GLN A 1 119 ? 10.244 -4.323 -9.313 1.00 96.94 119 GLN A O 1
ATOM 942 N N . LEU A 1 120 ? 11.168 -5.967 -10.536 1.00 97.12 120 LEU A N 1
ATOM 943 C CA . LEU A 1 120 ? 10.812 -7.054 -9.611 1.00 97.12 120 LEU A CA 1
ATOM 944 C C . LEU A 1 120 ? 11.453 -6.867 -8.233 1.00 97.12 120 LEU A C 1
ATOM 946 O O . LEU A 1 120 ? 10.795 -7.058 -7.216 1.00 97.12 120 LEU A O 1
ATOM 950 N N . PHE A 1 121 ? 12.717 -6.449 -8.174 1.00 97.00 121 PHE A N 1
ATOM 951 C CA . PHE A 1 121 ? 13.394 -6.196 -6.902 1.00 97.00 121 PHE A CA 1
ATOM 952 C C . PHE A 1 121 ? 12.751 -5.041 -6.126 1.00 97.00 121 PHE A C 1
ATOM 954 O O . PHE A 1 121 ? 12.509 -5.142 -4.918 1.00 97.00 121 PHE A O 1
ATOM 961 N N . SER A 1 122 ? 12.438 -3.953 -6.826 1.00 97.25 122 SER A N 1
ATOM 962 C CA . SER A 1 122 ? 11.838 -2.755 -6.237 1.00 97.25 122 SER A CA 1
ATOM 963 C C . SER A 1 122 ? 10.406 -3.003 -5.762 1.00 97.25 122 SER A C 1
ATOM 965 O O . SER A 1 122 ? 10.056 -2.625 -4.638 1.00 97.25 122 SER A O 1
ATOM 967 N N . THR A 1 123 ? 9.589 -3.661 -6.591 1.00 96.81 123 THR A N 1
ATOM 968 C CA . THR A 1 123 ? 8.218 -4.072 -6.244 1.00 96.81 123 THR A CA 1
ATOM 969 C C . THR A 1 123 ? 8.229 -5.041 -5.071 1.00 96.81 123 THR A C 1
ATOM 971 O O . THR A 1 123 ? 7.602 -4.740 -4.056 1.00 96.81 123 THR A O 1
ATOM 974 N N . HIS A 1 124 ? 9.009 -6.123 -5.140 1.00 98.00 124 HIS A N 1
ATOM 975 C CA . HIS A 1 124 ? 9.081 -7.136 -4.089 1.00 98.00 124 HIS A CA 1
ATOM 976 C C . HIS A 1 124 ? 9.413 -6.523 -2.725 1.00 98.00 124 HIS A C 1
ATOM 978 O O . HIS A 1 124 ? 8.681 -6.732 -1.755 1.00 98.00 124 HIS A O 1
ATOM 984 N N . GLY A 1 125 ? 10.487 -5.728 -2.645 1.00 96.88 125 GLY A N 1
ATOM 985 C CA . GLY A 1 125 ? 10.895 -5.092 -1.390 1.00 96.88 125 GLY A CA 1
ATOM 986 C C . GLY A 1 125 ? 9.831 -4.137 -0.843 1.00 96.88 125 GLY A C 1
ATOM 987 O O . GLY A 1 125 ? 9.492 -4.191 0.342 1.00 96.88 125 GLY A O 1
ATOM 988 N N . SER A 1 126 ? 9.241 -3.316 -1.718 1.00 97.12 126 SER A N 1
ATOM 989 C CA . SER A 1 126 ? 8.181 -2.374 -1.334 1.00 97.12 126 SER A CA 1
ATOM 990 C C . SER A 1 126 ? 6.929 -3.104 -0.840 1.00 97.12 126 SER A C 1
ATOM 992 O O . SER A 1 126 ? 6.336 -2.719 0.168 1.00 97.12 126 SER A O 1
ATOM 994 N N . ILE A 1 127 ? 6.544 -4.190 -1.511 1.00 97.81 127 ILE A N 1
ATOM 995 C CA . ILE A 1 127 ? 5.389 -5.006 -1.145 1.00 97.81 127 ILE A CA 1
ATOM 996 C C . ILE A 1 127 ? 5.607 -5.687 0.198 1.00 97.81 127 ILE A C 1
ATOM 998 O O . ILE A 1 127 ? 4.752 -5.569 1.075 1.00 97.81 127 ILE A O 1
ATOM 1002 N N . MET A 1 128 ? 6.739 -6.363 0.385 1.00 98.06 128 MET A N 1
ATOM 1003 C CA . MET A 1 128 ? 6.990 -7.140 1.598 1.00 98.06 128 MET A CA 1
ATOM 1004 C C . MET A 1 128 ? 6.939 -6.278 2.860 1.00 98.06 128 MET A C 1
ATOM 1006 O O . MET A 1 128 ? 6.396 -6.717 3.874 1.00 98.06 128 MET A O 1
ATOM 1010 N N . ILE A 1 129 ? 7.438 -5.043 2.795 1.00 94.00 129 ILE A N 1
ATOM 1011 C CA . ILE A 1 129 ? 7.468 -4.138 3.947 1.00 94.00 129 ILE A CA 1
ATOM 1012 C C . ILE A 1 129 ? 6.137 -3.396 4.100 1.00 94.00 129 ILE A C 1
ATOM 1014 O O . ILE A 1 129 ? 5.473 -3.530 5.132 1.00 94.00 129 ILE A O 1
ATOM 1018 N N . PHE A 1 130 ? 5.721 -2.640 3.082 1.00 95.50 130 PHE A N 1
ATOM 1019 C CA . PHE A 1 130 ? 4.608 -1.693 3.210 1.00 95.50 130 PHE A CA 1
ATOM 1020 C C . PHE A 1 130 ? 3.233 -2.315 2.982 1.00 95.50 130 PHE A C 1
ATOM 1022 O O . PHE A 1 130 ? 2.247 -1.811 3.516 1.00 95.50 130 PHE A O 1
ATOM 1029 N N . PHE A 1 131 ? 3.149 -3.397 2.205 1.00 97.12 131 PHE A N 1
ATOM 1030 C CA . PHE A 1 131 ? 1.870 -3.949 1.746 1.00 97.12 131 PHE A CA 1
ATOM 1031 C C . PHE A 1 131 ? 1.614 -5.397 2.188 1.00 97.12 131 PHE A C 1
ATOM 1033 O O . PHE A 1 131 ? 0.494 -5.882 2.051 1.00 97.12 131 PHE A O 1
ATOM 1040 N N . MET A 1 132 ? 2.611 -6.060 2.781 1.00 98.00 132 MET A N 1
ATOM 1041 C CA . MET A 1 132 ? 2.483 -7.367 3.425 1.00 98.00 132 MET A CA 1
ATOM 1042 C C . MET A 1 132 ? 2.693 -7.254 4.936 1.00 98.00 132 MET A C 1
ATOM 1044 O O . MET A 1 132 ? 1.728 -7.397 5.685 1.00 98.00 132 MET A O 1
ATOM 1048 N N . ALA A 1 133 ? 3.910 -6.945 5.400 1.00 97.06 133 ALA A N 1
ATOM 1049 C CA . ALA A 1 133 ? 4.236 -6.987 6.824 1.00 97.06 133 ALA A CA 1
ATOM 1050 C C . ALA A 1 133 ? 3.438 -5.960 7.638 1.00 97.06 133 ALA A C 1
ATOM 1052 O O . ALA A 1 133 ? 2.799 -6.331 8.626 1.00 97.06 133 ALA A O 1
ATOM 1053 N N . MET A 1 134 ? 3.428 -4.688 7.214 1.00 95.81 134 MET A N 1
ATOM 1054 C CA . MET A 1 134 ? 2.658 -3.651 7.908 1.00 95.81 134 MET A CA 1
ATOM 1055 C C . MET A 1 134 ? 1.151 -3.977 7.941 1.00 95.81 134 MET A C 1
ATOM 1057 O O . MET A 1 134 ? 0.616 -4.073 9.046 1.00 95.81 134 MET A O 1
ATOM 1061 N N . PRO A 1 135 ? 0.456 -4.241 6.813 1.00 97.88 135 PRO A N 1
ATOM 1062 C CA . PRO A 1 135 ? -0.972 -4.557 6.832 1.00 97.88 135 PRO A CA 1
ATOM 1063 C C . PRO A 1 135 ? -1.299 -5.828 7.614 1.00 97.88 135 PRO A C 1
ATOM 1065 O O . PRO A 1 135 ? -2.277 -5.841 8.355 1.00 97.88 135 PRO A O 1
ATOM 1068 N N . PHE A 1 136 ? -0.474 -6.876 7.517 1.00 98.62 136 PHE A N 1
ATOM 1069 C CA . PHE A 1 136 ? -0.678 -8.111 8.275 1.00 98.62 136 PHE A CA 1
ATOM 1070 C C . PHE A 1 136 ? -0.649 -7.851 9.785 1.00 98.62 136 PHE A C 1
ATOM 1072 O O . PHE A 1 136 ? -1.575 -8.233 10.507 1.00 98.62 136 PHE A O 1
ATOM 1079 N N . LEU A 1 137 ? 0.385 -7.151 10.261 1.00 98.06 137 LEU A N 1
ATOM 1080 C CA . LEU A 1 137 ? 0.536 -6.819 11.676 1.00 98.06 137 LEU A CA 1
ATOM 1081 C C . LEU A 1 137 ? -0.554 -5.850 12.143 1.00 98.06 137 LEU A C 1
ATOM 1083 O O . LEU A 1 137 ? -1.179 -6.091 13.174 1.00 98.06 137 LEU A O 1
ATOM 1087 N N . THR A 1 138 ? -0.849 -4.798 11.378 1.00 98.12 138 THR A N 1
ATOM 1088 C CA . THR A 1 138 ? -1.941 -3.864 11.687 1.00 98.12 138 THR A CA 1
ATOM 1089 C C . THR A 1 138 ? -3.298 -4.567 11.714 1.00 98.12 138 THR A C 1
ATOM 1091 O O . THR A 1 138 ? -4.121 -4.251 12.574 1.00 98.12 138 THR A O 1
ATOM 1094 N N . GLY A 1 139 ? -3.531 -5.548 10.841 1.00 98.44 139 GLY A N 1
ATOM 1095 C CA . GLY A 1 139 ? -4.741 -6.366 10.836 1.00 98.44 139 GLY A CA 1
ATOM 1096 C C . GLY A 1 139 ? -4.867 -7.245 12.077 1.00 98.44 139 GLY A C 1
ATOM 1097 O O . GLY A 1 139 ? -5.921 -7.263 12.717 1.00 98.44 139 GLY A O 1
ATOM 1098 N N . MET A 1 140 ? -3.772 -7.894 12.480 1.00 98.62 140 MET A N 1
ATOM 1099 C CA . MET A 1 140 ? -3.708 -8.657 13.730 1.00 98.62 140 MET A CA 1
ATOM 1100 C C . MET A 1 140 ? -3.976 -7.769 14.950 1.00 98.62 140 MET A C 1
ATOM 1102 O O . MET A 1 140 ? -4.772 -8.137 15.815 1.00 98.62 140 MET A O 1
ATOM 1106 N N . ILE A 1 141 ? -3.355 -6.585 15.008 1.00 98.69 141 ILE A N 1
ATOM 1107 C CA . ILE A 1 141 ? -3.567 -5.618 16.092 1.00 98.69 141 ILE A CA 1
ATOM 1108 C C . ILE A 1 141 ? -5.030 -5.177 16.117 1.00 98.69 141 ILE A C 1
ATOM 1110 O O . ILE A 1 141 ? -5.662 -5.264 17.165 1.00 98.69 141 ILE A O 1
ATOM 1114 N N . ASN A 1 142 ? -5.598 -4.788 14.975 1.00 98.44 142 ASN A N 1
ATOM 1115 C CA . ASN A 1 142 ? -7.005 -4.403 14.870 1.00 98.44 142 ASN A CA 1
ATOM 1116 C C . ASN A 1 142 ? -7.950 -5.477 15.400 1.00 98.44 142 ASN A C 1
ATOM 1118 O O . ASN A 1 142 ? -8.870 -5.176 16.156 1.00 98.44 142 ASN A O 1
ATOM 1122 N N . TYR A 1 143 ? -7.715 -6.736 15.040 1.00 98.56 143 TYR A N 1
ATOM 1123 C CA . TYR A 1 143 ? -8.585 -7.826 15.456 1.00 98.56 143 TYR A CA 1
ATOM 1124 C C . TYR A 1 143 ? -8.457 -8.129 16.955 1.00 98.56 143 TYR A C 1
ATOM 1126 O O . TYR A 1 143 ? -9.456 -8.233 17.670 1.00 98.56 143 TYR A O 1
ATOM 1134 N N . VAL A 1 144 ? -7.222 -8.288 17.434 1.00 98.56 144 VAL A N 1
ATOM 1135 C CA . VAL A 1 144 ? -6.935 -8.875 18.748 1.00 98.56 144 VAL A CA 1
ATOM 1136 C C . VAL A 1 144 ? -6.911 -7.826 19.861 1.00 98.56 144 VAL A C 1
ATOM 1138 O O . VAL A 1 144 ? -7.377 -8.101 20.968 1.00 98.56 144 VAL A O 1
ATOM 1141 N N . LEU A 1 145 ? -6.390 -6.625 19.599 1.00 98.50 145 LEU A N 1
ATOM 1142 C CA . LEU A 1 145 ? -6.083 -5.648 20.645 1.00 98.50 145 LEU A CA 1
ATOM 1143 C C . LEU A 1 145 ? -7.311 -5.206 21.455 1.00 98.50 145 LEU A C 1
ATOM 1145 O O . LEU A 1 145 ? -7.225 -5.294 22.683 1.00 98.50 145 LEU A O 1
ATOM 1149 N N . PRO A 1 146 ? -8.447 -4.780 20.853 1.00 98.25 146 PRO A N 1
ATOM 1150 C CA . PRO A 1 146 ? -9.606 -4.352 21.640 1.00 98.25 146 PRO A CA 1
ATOM 1151 C C . PRO A 1 146 ? -10.118 -5.459 22.564 1.00 98.25 146 PRO A C 1
ATOM 1153 O O . PRO A 1 146 ? -10.432 -5.200 23.725 1.00 98.25 146 PRO A O 1
ATOM 1156 N N . LEU A 1 147 ? -10.088 -6.711 22.090 1.00 98.12 147 LEU A N 1
ATOM 1157 C CA . LEU A 1 147 ? -10.502 -7.883 22.862 1.00 98.12 147 LEU A CA 1
ATOM 1158 C C . LEU A 1 147 ? -9.599 -8.112 24.080 1.00 98.12 147 LEU A C 1
ATOM 1160 O O . LEU A 1 147 ? -10.100 -8.381 25.169 1.00 98.12 147 LEU A O 1
ATOM 1164 N N . GLN A 1 148 ? -8.281 -7.968 23.922 1.00 97.94 148 GLN A N 1
ATOM 1165 C CA . GLN A 1 148 ? -7.323 -8.169 25.016 1.00 97.94 148 GLN A CA 1
ATOM 1166 C C . GLN A 1 148 ? -7.415 -7.104 26.110 1.00 97.94 148 GLN A C 1
ATOM 1168 O O . GLN A 1 148 ? -7.164 -7.398 27.280 1.00 97.94 148 GLN A O 1
ATOM 1173 N N . ILE A 1 149 ? -7.758 -5.868 25.746 1.00 98.06 149 ILE A N 1
ATOM 1174 C CA . ILE A 1 149 ? -7.860 -4.764 26.707 1.00 98.06 149 ILE A CA 1
ATOM 1175 C C . ILE A 1 149 ? -9.281 -4.549 27.244 1.00 98.06 149 ILE A C 1
ATOM 1177 O O . ILE A 1 149 ? -9.490 -3.646 28.056 1.00 98.06 149 ILE A O 1
ATOM 1181 N N . GLY A 1 150 ? -10.249 -5.359 26.805 1.00 97.31 150 GLY A N 1
ATOM 1182 C CA . GLY A 1 150 ? -11.655 -5.259 27.203 1.00 97.31 150 GLY A CA 1
ATOM 1183 C C . GLY A 1 150 ? -12.389 -4.044 26.626 1.00 97.31 150 GLY A C 1
ATOM 1184 O O . GLY A 1 150 ? -13.363 -3.583 27.222 1.00 97.31 150 GLY A O 1
ATOM 1185 N N . ALA A 1 151 ? -11.927 -3.515 25.493 1.00 97.75 151 ALA A N 1
ATOM 1186 C CA . ALA A 1 151 ? -12.607 -2.458 24.753 1.00 97.75 151 ALA A CA 1
ATOM 1187 C C . ALA A 1 151 ? -13.663 -3.054 23.808 1.00 97.75 151 ALA A C 1
ATOM 1189 O O . ALA A 1 151 ? -13.506 -4.161 23.293 1.00 97.75 151 ALA A O 1
ATOM 1190 N N . ARG A 1 152 ? -14.749 -2.310 23.564 1.00 97.31 152 ARG A N 1
ATOM 1191 C CA . ARG A 1 152 ? -15.799 -2.724 22.613 1.00 97.31 152 ARG A CA 1
ATOM 1192 C C . ARG A 1 152 ? -15.363 -2.578 21.156 1.00 97.31 152 ARG A C 1
ATOM 1194 O O . ARG A 1 152 ? -15.807 -3.355 20.322 1.00 97.31 152 ARG A O 1
ATOM 1201 N N . ASP A 1 153 ? -14.553 -1.562 20.881 1.00 97.31 153 ASP A N 1
ATOM 1202 C CA . ASP A 1 153 ? -14.058 -1.202 19.556 1.00 97.31 153 ASP A CA 1
ATOM 1203 C C . ASP A 1 153 ? -12.804 -0.315 19.700 1.00 97.31 153 ASP A C 1
ATOM 1205 O O . ASP A 1 153 ? -12.368 -0.011 20.819 1.00 97.31 153 ASP A O 1
ATOM 1209 N N . MET A 1 154 ? -12.234 0.110 18.575 1.00 98.00 154 MET A N 1
ATOM 1210 C CA . MET A 1 154 ? -11.159 1.101 18.499 1.00 98.00 154 MET A CA 1
ATOM 1211 C C . MET A 1 154 ? -11.653 2.508 18.881 1.00 98.00 154 MET A C 1
ATOM 1213 O O . MET A 1 154 ? -12.839 2.818 18.788 1.00 98.00 154 MET A O 1
ATOM 1217 N N . ALA A 1 155 ? -10.734 3.394 19.270 1.00 98.19 155 ALA A N 1
ATOM 1218 C CA . ALA A 1 155 ? -11.043 4.771 19.669 1.00 98.19 155 ALA A CA 1
ATOM 1219 C C . ALA A 1 155 ? -11.710 5.595 18.562 1.00 98.19 155 ALA A C 1
ATOM 1221 O O . ALA A 1 155 ? -12.615 6.381 18.839 1.00 98.19 155 ALA A O 1
ATOM 1222 N N . PHE A 1 156 ? -11.289 5.392 17.314 1.00 98.31 156 PHE A N 1
ATOM 1223 C CA . PHE A 1 156 ? -11.824 6.074 16.141 1.00 98.31 156 PHE A CA 1
ATOM 1224 C C . PHE A 1 156 ? -12.212 5.053 15.057 1.00 98.31 156 PHE A C 1
ATOM 1226 O O . PHE A 1 156 ? -11.444 4.844 14.114 1.00 98.31 156 PHE A O 1
ATOM 1233 N N . PRO A 1 157 ? -13.395 4.414 15.137 1.00 97.81 157 PRO A N 1
ATOM 1234 C CA . PRO A 1 157 ? -13.797 3.369 14.185 1.00 97.81 157 PRO A CA 1
ATOM 1235 C C . PRO A 1 157 ? -13.828 3.850 12.726 1.00 97.81 157 PRO A C 1
ATOM 1237 O O . PRO A 1 157 ? -13.400 3.147 11.815 1.00 97.81 157 PRO A O 1
ATOM 1240 N N . TRP A 1 158 ? -14.256 5.095 12.493 1.00 97.19 158 TRP A N 1
ATOM 1241 C CA . TRP A 1 158 ? -14.281 5.685 11.151 1.00 97.19 158 TRP A CA 1
ATOM 1242 C C . TRP A 1 158 ? -12.877 5.928 10.580 1.00 97.19 158 TRP A C 1
ATOM 1244 O O . TRP A 1 158 ? -12.587 5.526 9.455 1.00 97.19 158 TRP A O 1
ATOM 1254 N N . ALA A 1 159 ? -11.971 6.505 11.378 1.00 96.62 159 ALA A N 1
ATOM 1255 C CA . ALA A 1 159 ? -10.575 6.683 10.974 1.00 96.62 159 ALA A CA 1
ATOM 1256 C C . ALA A 1 159 ? -9.874 5.334 10.743 1.00 96.62 159 ALA A C 1
ATOM 1258 O O . ALA A 1 159 ? -9.006 5.237 9.881 1.00 96.62 159 ALA A O 1
ATOM 1259 N N . ASN A 1 160 ? -10.288 4.287 11.464 1.00 97.94 160 ASN A N 1
ATOM 1260 C CA . ASN A 1 160 ? -9.812 2.924 11.260 1.00 97.94 160 ASN A CA 1
ATOM 1261 C C . ASN A 1 160 ? -10.151 2.386 9.864 1.00 97.94 160 ASN A C 1
ATOM 1263 O O . ASN A 1 160 ? -9.304 1.806 9.189 1.00 97.94 160 ASN A O 1
ATOM 1267 N N . SER A 1 161 ? -11.392 2.611 9.424 1.00 98.06 161 SER A N 1
ATOM 1268 C CA . SER A 1 161 ? -11.846 2.229 8.086 1.00 98.06 161 SER A CA 1
ATOM 1269 C C . SER A 1 161 ? -11.098 3.016 7.005 1.00 98.06 161 SER A C 1
ATOM 1271 O O . SER A 1 161 ? -10.635 2.437 6.026 1.00 98.06 161 SER A O 1
ATOM 1273 N N . ILE A 1 162 ? -10.878 4.320 7.206 1.00 98.12 162 ILE A N 1
ATOM 1274 C CA . ILE A 1 162 ? -10.090 5.137 6.268 1.00 98.12 162 ILE A CA 1
ATOM 1275 C C . ILE A 1 162 ? -8.647 4.662 6.175 1.00 98.12 162 ILE A C 1
ATOM 1277 O O . ILE A 1 162 ? -8.128 4.548 5.069 1.00 98.12 162 ILE A O 1
ATOM 1281 N N . ALA A 1 163 ? -8.005 4.366 7.307 1.00 98.06 163 ALA A N 1
ATOM 1282 C CA . ALA A 1 163 ? -6.641 3.852 7.317 1.00 98.06 163 ALA A CA 1
ATOM 1283 C C . ALA A 1 163 ? -6.524 2.579 6.464 1.00 98.06 163 ALA A C 1
ATOM 1285 O O . ALA A 1 163 ? -5.610 2.480 5.644 1.00 98.06 163 ALA A O 1
ATOM 1286 N N . LEU A 1 164 ? -7.490 1.658 6.584 1.00 98.31 164 LEU A N 1
ATOM 1287 C CA . LEU A 1 164 ? -7.565 0.464 5.739 1.00 98.31 164 LEU A CA 1
ATOM 1288 C C . LEU A 1 164 ? -7.698 0.833 4.261 1.00 98.31 164 LEU A C 1
ATOM 1290 O O . LEU A 1 164 ? -6.959 0.309 3.431 1.00 98.31 164 LEU A O 1
ATOM 1294 N N . TRP A 1 165 ? -8.622 1.726 3.917 1.00 98.38 165 TRP A N 1
ATOM 1295 C CA . TRP A 1 165 ? -8.873 2.088 2.524 1.00 98.38 165 TRP A CA 1
ATOM 1296 C C . TRP A 1 165 ? -7.719 2.855 1.875 1.00 98.38 165 TRP A C 1
ATOM 1298 O O . TRP A 1 165 ? -7.461 2.653 0.690 1.00 98.38 165 TRP A O 1
ATOM 1308 N N . LEU A 1 166 ? -6.969 3.653 2.638 1.00 98.25 166 LEU A N 1
ATOM 1309 C CA . LEU A 1 166 ? -5.714 4.254 2.180 1.00 98.25 166 LEU A CA 1
ATOM 1310 C C . LEU A 1 166 ? -4.659 3.180 1.896 1.00 98.25 166 LEU A C 1
ATOM 1312 O O . LEU A 1 166 ? -4.017 3.222 0.847 1.00 98.25 166 LEU A O 1
ATOM 1316 N N . THR A 1 167 ? -4.525 2.178 2.772 1.00 97.94 167 THR A N 1
ATOM 1317 C CA . THR A 1 167 ? -3.644 1.025 2.535 1.00 97.94 167 THR A CA 1
ATOM 1318 C C . THR A 1 167 ? -4.070 0.227 1.298 1.00 97.94 167 THR A C 1
ATOM 1320 O O . THR A 1 167 ? -3.221 -0.117 0.477 1.00 97.94 167 THR A O 1
ATOM 1323 N N . ILE A 1 168 ? -5.368 -0.045 1.127 1.00 98.25 168 ILE A N 1
ATOM 1324 C CA . ILE A 1 168 ? -5.898 -0.760 -0.045 1.00 98.25 168 ILE A CA 1
ATOM 1325 C C . ILE A 1 168 ? -5.688 0.056 -1.321 1.00 98.25 168 ILE A C 1
ATOM 1327 O O . ILE A 1 168 ? -5.270 -0.506 -2.327 1.00 98.25 168 ILE A O 1
ATOM 1331 N N . GLY A 1 169 ? -5.939 1.366 -1.294 1.00 98.19 169 GLY A N 1
ATOM 1332 C CA . GLY A 1 169 ? -5.709 2.253 -2.435 1.00 98.19 169 GLY A CA 1
ATOM 1333 C C . GLY A 1 169 ? -4.235 2.294 -2.840 1.00 98.19 169 GLY A C 1
ATOM 1334 O O . GLY A 1 169 ? -3.914 2.161 -4.019 1.00 98.19 169 GLY A O 1
ATOM 1335 N N . ALA A 1 170 ? -3.333 2.379 -1.863 1.00 98.00 170 ALA A N 1
ATOM 1336 C CA . ALA A 1 170 ? -1.893 2.318 -2.080 1.00 98.00 170 ALA A CA 1
ATOM 1337 C C . ALA A 1 170 ? -1.433 0.973 -2.674 1.00 98.00 170 ALA A C 1
ATOM 1339 O O . ALA A 1 170 ? -0.700 0.947 -3.664 1.00 98.00 170 ALA A O 1
ATOM 1340 N N . ALA A 1 171 ? -1.913 -0.148 -2.126 1.00 97.56 171 ALA A N 1
ATOM 1341 C CA . ALA A 1 171 ? -1.670 -1.474 -2.692 1.00 97.56 171 ALA A CA 1
ATOM 1342 C C . ALA A 1 171 ? -2.277 -1.604 -4.103 1.00 97.56 171 ALA A C 1
ATOM 1344 O O . ALA A 1 171 ? -1.672 -2.201 -4.989 1.00 97.56 171 ALA A O 1
ATOM 1345 N N . GLY A 1 172 ? -3.436 -0.990 -4.342 1.00 97.06 172 GLY A N 1
ATOM 1346 C CA . GLY A 1 172 ? -4.081 -0.910 -5.648 1.00 97.06 172 GLY A CA 1
ATOM 1347 C C . GLY A 1 172 ? -3.225 -0.181 -6.683 1.00 97.06 172 GLY A C 1
ATOM 1348 O O . GLY A 1 172 ? -3.064 -0.694 -7.786 1.00 97.06 172 GLY A O 1
ATOM 1349 N N . LEU A 1 173 ? -2.605 0.950 -6.326 1.00 96.44 173 LEU A N 1
ATOM 1350 C CA . LEU A 1 173 ? -1.646 1.649 -7.196 1.00 96.44 173 LEU A CA 1
ATOM 1351 C C . LEU A 1 173 ? -0.433 0.772 -7.523 1.00 96.44 173 LEU A C 1
ATOM 1353 O O . LEU A 1 173 ? -0.018 0.696 -8.678 1.00 96.44 173 LEU A O 1
ATOM 1357 N N . MET A 1 174 ? 0.091 0.053 -6.528 1.00 94.44 174 MET A N 1
ATOM 1358 C CA . MET A 1 174 ? 1.174 -0.911 -6.733 1.00 94.44 174 MET A CA 1
ATOM 1359 C C . MET A 1 174 ? 0.761 -2.018 -7.713 1.00 94.44 174 MET A C 1
ATOM 1361 O O . MET A 1 174 ? 1.540 -2.398 -8.586 1.00 94.44 174 MET A O 1
ATOM 1365 N N . MET A 1 175 ? -0.459 -2.547 -7.597 1.00 95.12 175 MET A N 1
ATOM 1366 C CA . MET A 1 175 ? -0.995 -3.567 -8.509 1.00 95.12 175 MET A CA 1
ATOM 1367 C C . MET A 1 175 ? -1.287 -3.017 -9.906 1.00 95.12 175 MET A C 1
ATOM 1369 O O . MET A 1 175 ? -1.075 -3.725 -10.885 1.00 95.12 175 MET A O 1
ATOM 1373 N N . ALA A 1 176 ? -1.713 -1.759 -10.015 1.00 95.00 176 ALA A N 1
ATOM 1374 C CA . ALA A 1 176 ? -1.991 -1.117 -11.295 1.00 95.00 176 ALA A CA 1
ATOM 1375 C C . ALA A 1 176 ? -0.739 -1.030 -12.181 1.00 95.00 176 ALA A C 1
ATOM 1377 O O . ALA A 1 176 ? -0.854 -1.231 -13.387 1.00 95.00 176 ALA A O 1
ATOM 1378 N N . SER A 1 177 ? 0.447 -0.834 -11.588 1.00 92.81 177 SER A N 1
ATOM 1379 C CA . SER A 1 177 ? 1.721 -0.783 -12.328 1.00 92.81 177 SER A CA 1
ATOM 1380 C C . SER A 1 177 ? 2.072 -2.068 -13.098 1.00 92.81 177 SER A C 1
ATOM 1382 O O . SER A 1 177 ? 2.873 -2.017 -14.023 1.00 92.81 177 SER A O 1
ATOM 1384 N N . LEU A 1 178 ? 1.463 -3.217 -12.759 1.00 91.44 178 LEU A N 1
ATOM 1385 C CA . LEU A 1 178 ? 1.620 -4.463 -13.527 1.00 91.44 178 LEU A CA 1
ATOM 1386 C C . LEU A 1 178 ? 0.816 -4.477 -14.830 1.00 91.44 178 LEU A C 1
ATOM 1388 O O . LEU A 1 178 ? 1.079 -5.305 -15.694 1.00 91.44 178 LEU A O 1
ATOM 1392 N N . VAL A 1 179 ? -0.216 -3.640 -14.936 1.00 92.75 179 VAL A N 1
ATOM 1393 C CA . VAL A 1 179 ? -1.169 -3.643 -16.058 1.00 92.75 179 VAL A CA 1
ATOM 1394 C C . VAL A 1 179 ? -1.028 -2.378 -16.899 1.00 92.75 179 VAL A C 1
ATOM 1396 O O . VAL A 1 179 ? -1.282 -2.415 -18.100 1.00 92.75 179 VAL A O 1
ATOM 1399 N N . VAL A 1 180 ? -0.639 -1.267 -16.274 1.00 93.25 180 VAL A N 1
ATOM 1400 C CA . VAL A 1 180 ? -0.484 0.038 -16.912 1.00 93.25 180 VAL A CA 1
ATOM 1401 C C . VAL A 1 180 ? 0.864 0.629 -16.516 1.00 93.25 180 VAL A C 1
ATOM 1403 O O . VAL A 1 180 ? 1.116 0.894 -15.342 1.00 93.25 180 VAL A O 1
ATOM 1406 N N . GLY A 1 181 ? 1.707 0.861 -17.515 1.00 92.00 181 GLY A N 1
ATOM 1407 C CA . GLY A 1 181 ? 3.055 1.385 -17.370 1.00 92.00 181 GLY A CA 1
ATOM 1408 C C . GLY A 1 181 ? 4.055 0.315 -16.940 1.00 92.00 181 GLY A C 1
ATOM 1409 O O . GLY A 1 181 ? 4.037 -0.827 -17.412 1.00 92.00 181 GLY A O 1
ATOM 1410 N N . GLU A 1 182 ? 4.957 0.742 -16.065 1.00 92.75 182 GLU A N 1
ATOM 1411 C CA . GLU A 1 182 ? 6.057 -0.031 -15.499 1.00 92.75 182 GLU A CA 1
ATOM 1412 C C . GLU A 1 182 ? 6.286 0.426 -14.060 1.00 92.75 182 GLU A C 1
ATOM 1414 O O . GLU A 1 182 ? 5.885 1.535 -13.682 1.00 92.75 182 GLU A O 1
ATOM 1419 N N . PHE A 1 183 ? 6.942 -0.403 -13.250 1.00 95.75 183 PHE A N 1
ATOM 1420 C CA . PHE A 1 183 ? 7.301 -0.014 -11.888 1.00 95.75 183 PHE A CA 1
ATOM 1421 C C . PHE A 1 183 ? 8.705 0.600 -11.804 1.00 95.75 183 PHE A C 1
ATOM 1423 O O . PHE A 1 183 ? 9.479 0.573 -12.754 1.00 95.75 183 PHE A O 1
ATOM 1430 N N . SER A 1 184 ? 9.034 1.208 -10.662 1.00 96.12 184 SER A N 1
ATOM 1431 C CA . SER A 1 184 ? 10.365 1.764 -10.404 1.00 96.12 184 SER A CA 1
ATOM 1432 C C . SER A 1 184 ? 11.446 0.683 -10.483 1.00 96.12 184 SER A C 1
ATOM 1434 O O . SER A 1 184 ? 11.259 -0.411 -9.957 1.00 96.12 184 SER A O 1
ATOM 1436 N N . THR A 1 185 ? 12.599 1.014 -11.058 1.00 96.50 185 THR A N 1
ATOM 1437 C CA . THR A 1 185 ? 13.838 0.220 -10.980 1.00 96.50 185 THR A CA 1
ATOM 1438 C C . THR A 1 185 ? 14.758 0.678 -9.842 1.00 96.50 185 THR A C 1
ATOM 1440 O O . THR A 1 185 ? 15.787 0.056 -9.594 1.00 96.50 185 THR A O 1
ATOM 1443 N N . GLY A 1 186 ? 14.401 1.750 -9.123 1.00 93.94 186 GLY A N 1
ATOM 1444 C CA . GLY A 1 186 ? 15.259 2.420 -8.134 1.00 93.94 186 GLY A CA 1
ATOM 1445 C C . GLY A 1 186 ? 15.386 1.739 -6.772 1.00 93.94 186 GLY A C 1
ATOM 1446 O O . GLY A 1 186 ? 15.817 2.372 -5.807 1.00 93.94 186 GLY A O 1
ATOM 1447 N N . GLY A 1 187 ? 15.000 0.469 -6.673 1.00 94.69 187 GLY A N 1
ATOM 1448 C CA . GLY A 1 187 ? 14.933 -0.274 -5.424 1.00 94.69 187 GLY A CA 1
ATOM 1449 C C . GLY A 1 187 ? 13.800 0.200 -4.513 1.00 94.69 187 GLY A C 1
ATOM 1450 O O . GLY A 1 187 ? 13.165 1.230 -4.727 1.00 94.69 187 GLY A O 1
ATOM 1451 N N . TRP A 1 188 ? 13.557 -0.556 -3.441 1.00 95.25 188 TRP A N 1
ATOM 1452 C CA . TRP A 1 188 ? 12.568 -0.181 -2.423 1.00 95.25 188 TRP A CA 1
ATOM 1453 C C . TRP A 1 188 ? 13.015 1.005 -1.551 1.00 95.25 188 TRP A C 1
ATOM 1455 O O . TRP A 1 188 ? 12.181 1.627 -0.901 1.00 95.25 188 TRP A O 1
ATOM 1465 N N . SER A 1 189 ? 14.319 1.308 -1.536 1.00 92.75 189 SER A N 1
ATOM 1466 C CA . SER A 1 189 ? 14.908 2.451 -0.832 1.00 92.75 189 SER A CA 1
ATOM 1467 C C . SER A 1 189 ? 14.828 3.760 -1.619 1.00 92.75 189 SER A C 1
ATOM 1469 O O . SER A 1 189 ? 15.027 4.809 -1.019 1.00 92.75 189 SER A O 1
ATOM 1471 N N . ALA A 1 190 ? 14.559 3.695 -2.931 1.00 94.69 190 ALA A N 1
ATOM 1472 C CA . ALA A 1 190 ? 14.333 4.840 -3.812 1.00 94.69 190 ALA A CA 1
ATOM 1473 C C . ALA A 1 190 ? 15.354 5.981 -3.635 1.00 94.69 190 ALA A C 1
ATOM 1475 O O . ALA A 1 190 ? 14.993 7.116 -3.336 1.00 94.69 190 ALA A O 1
ATOM 1476 N N . TYR A 1 191 ? 16.644 5.677 -3.811 1.00 95.25 191 TYR A N 1
ATOM 1477 C CA . TYR A 1 191 ? 17.694 6.687 -3.656 1.00 95.25 191 TYR A CA 1
ATOM 1478 C C . TYR A 1 191 ? 17.485 7.855 -4.640 1.00 95.25 191 TYR A C 1
ATOM 1480 O O . TYR A 1 191 ? 17.379 7.603 -5.850 1.00 95.25 191 TYR A O 1
ATOM 1488 N N . PRO A 1 192 ? 17.448 9.117 -4.165 1.00 93.00 192 PRO A N 1
ATOM 1489 C CA . PRO A 1 192 ? 17.119 10.261 -5.013 1.00 93.00 192 PRO A CA 1
ATOM 1490 C C . PRO A 1 192 ? 18.004 10.418 -6.255 1.00 93.00 192 PRO A C 1
ATOM 1492 O O . PRO A 1 192 ? 17.439 10.517 -7.343 1.00 93.00 192 PRO A O 1
ATOM 1495 N N . PRO A 1 193 ? 19.349 10.281 -6.189 1.00 89.69 193 PRO A N 1
ATOM 1496 C CA . PRO A 1 193 ? 20.193 10.486 -7.367 1.00 89.69 193 PRO A CA 1
ATOM 1497 C C . PRO A 1 193 ? 19.835 9.597 -8.562 1.00 89.69 193 PRO A C 1
ATOM 1499 O O . PRO A 1 193 ? 20.094 9.983 -9.692 1.00 89.69 193 PRO A O 1
ATOM 1502 N N . TYR A 1 194 ? 19.241 8.418 -8.337 1.00 94.75 194 TYR A N 1
ATOM 1503 C CA . TYR A 1 194 ? 18.775 7.534 -9.410 1.00 94.75 194 TYR A CA 1
ATOM 1504 C C . TYR A 1 194 ? 17.283 7.701 -9.725 1.00 94.75 194 TYR A C 1
ATOM 1506 O O . TYR A 1 194 ? 16.868 7.542 -10.872 1.00 94.75 194 TYR A O 1
ATOM 1514 N N . THR A 1 195 ? 16.460 8.003 -8.719 1.00 96.06 195 THR A N 1
ATOM 1515 C CA . THR A 1 195 ? 15.003 8.142 -8.880 1.00 96.06 195 THR A CA 1
ATOM 1516 C C . THR A 1 195 ? 14.573 9.519 -9.382 1.00 96.06 195 THR A C 1
ATOM 1518 O O . THR A 1 195 ? 13.407 9.702 -9.737 1.00 96.06 195 THR A O 1
ATOM 1521 N N . GLU A 1 196 ? 15.503 10.462 -9.502 1.00 93.12 196 GLU A N 1
ATOM 1522 C CA . GLU A 1 196 ? 15.289 11.735 -10.177 1.00 93.12 196 GLU A CA 1
ATOM 1523 C C . GLU A 1 196 ? 14.928 11.582 -11.657 1.00 93.12 196 GLU A C 1
ATOM 1525 O O . GLU A 1 196 ? 15.284 10.605 -12.327 1.00 93.12 196 GLU A O 1
ATOM 1530 N N . ARG A 1 197 ? 14.236 12.586 -12.206 1.00 91.69 197 ARG A N 1
ATOM 1531 C CA . ARG A 1 197 ? 13.756 12.540 -13.601 1.00 91.69 197 ARG A CA 1
ATOM 1532 C C . ARG A 1 197 ? 14.861 12.413 -14.645 1.00 91.69 197 ARG A C 1
ATOM 1534 O O . ARG A 1 197 ? 14.605 11.857 -15.709 1.00 91.69 197 ARG A O 1
ATOM 1541 N N . ALA A 1 198 ? 16.056 12.921 -14.352 1.00 90.69 198 ALA A N 1
ATOM 1542 C CA . ALA A 1 198 ? 17.194 12.857 -15.264 1.00 90.69 198 ALA A CA 1
ATOM 1543 C C . ALA A 1 198 ? 17.668 11.415 -15.523 1.00 90.69 198 ALA A C 1
ATOM 1545 O O . ALA A 1 198 ? 18.114 11.113 -16.627 1.00 90.69 198 ALA A O 1
ATOM 1546 N N . PHE A 1 199 ? 17.543 10.529 -14.530 1.00 92.62 199 PHE A N 1
ATOM 1547 C CA . PHE A 1 199 ? 18.002 9.137 -14.611 1.00 92.62 199 PHE A CA 1
ATOM 1548 C C . PHE A 1 199 ? 16.844 8.142 -14.743 1.00 92.62 199 PHE A C 1
ATOM 1550 O O . PHE A 1 199 ? 16.972 7.143 -15.446 1.00 92.62 199 PHE A O 1
ATOM 1557 N N . SER A 1 200 ? 15.699 8.443 -14.127 1.00 94.75 200 SER A N 1
ATOM 1558 C CA . SER A 1 200 ? 14.475 7.638 -14.172 1.00 94.75 200 SER A CA 1
ATOM 1559 C C . SER A 1 200 ? 13.293 8.467 -14.707 1.00 94.75 200 SER A C 1
ATOM 1561 O O . SER A 1 200 ? 12.421 8.883 -13.931 1.00 94.75 200 SER A O 1
ATOM 1563 N N . PRO A 1 201 ? 13.228 8.737 -16.027 1.00 93.25 201 PRO A N 1
ATOM 1564 C CA . PRO A 1 201 ? 12.201 9.601 -16.622 1.00 93.25 201 PRO A CA 1
ATOM 1565 C C . PRO A 1 201 ? 10.800 8.965 -16.664 1.00 93.25 201 PRO A C 1
ATOM 1567 O O . PRO A 1 201 ? 9.805 9.679 -16.817 1.00 93.25 201 PRO A O 1
ATOM 1570 N N . GLY A 1 202 ? 10.720 7.637 -16.540 1.00 92.50 202 GLY A N 1
ATOM 1571 C CA . GLY A 1 202 ? 9.476 6.871 -16.588 1.00 92.50 202 GLY A CA 1
ATOM 1572 C C . GLY A 1 202 ? 8.552 7.084 -15.383 1.00 92.50 202 GLY A C 1
ATOM 1573 O O . GLY A 1 202 ? 8.906 7.723 -14.388 1.00 92.50 202 GLY A O 1
ATOM 1574 N N . VAL A 1 203 ? 7.354 6.499 -15.478 1.00 94.88 203 VAL A N 1
ATOM 1575 C CA . VAL A 1 203 ? 6.279 6.611 -14.472 1.00 94.88 203 VAL A CA 1
ATOM 1576 C C . VAL A 1 203 ? 6.478 5.711 -13.247 1.00 94.88 203 VAL A C 1
ATOM 1578 O O . VAL A 1 203 ? 5.780 5.859 -12.248 1.00 94.88 203 VAL A O 1
ATOM 1581 N N . GLY A 1 204 ? 7.432 4.778 -13.290 1.00 95.69 204 GLY A N 1
ATOM 1582 C CA . GLY A 1 204 ? 7.612 3.773 -12.241 1.00 95.69 204 GLY A CA 1
ATOM 1583 C C . GLY A 1 204 ? 7.925 4.350 -10.861 1.00 95.69 204 GLY A C 1
ATOM 1584 O O . GLY A 1 204 ? 7.352 3.917 -9.859 1.00 95.69 204 GLY A O 1
ATOM 1585 N N . VAL A 1 205 ? 8.783 5.371 -10.800 1.00 97.25 205 VAL A N 1
ATOM 1586 C CA . VAL A 1 205 ? 9.067 6.099 -9.551 1.00 97.25 205 VAL A CA 1
ATOM 1587 C C . VAL A 1 205 ? 7.812 6.812 -9.044 1.00 97.25 205 VAL A C 1
ATOM 1589 O O . VAL A 1 205 ? 7.569 6.849 -7.841 1.00 97.25 205 VAL A O 1
ATOM 1592 N N . ASP A 1 206 ? 6.969 7.316 -9.946 1.00 96.88 206 ASP A N 1
ATOM 1593 C CA . ASP A 1 206 ? 5.740 8.018 -9.581 1.00 96.88 206 ASP A CA 1
ATOM 1594 C C . ASP A 1 206 ? 4.718 7.061 -8.938 1.00 96.88 206 ASP A C 1
ATOM 1596 O O . ASP A 1 206 ? 4.102 7.414 -7.930 1.00 96.88 206 ASP A O 1
ATOM 1600 N N . TYR A 1 207 ? 4.594 5.823 -9.441 1.00 97.38 207 TYR A N 1
ATOM 1601 C CA . TYR A 1 207 ? 3.815 4.770 -8.773 1.00 97.38 207 TYR A CA 1
ATOM 1602 C C . TYR A 1 207 ? 4.320 4.504 -7.352 1.00 97.38 207 TYR A C 1
ATOM 1604 O O . TYR A 1 207 ? 3.515 4.415 -6.421 1.00 97.38 2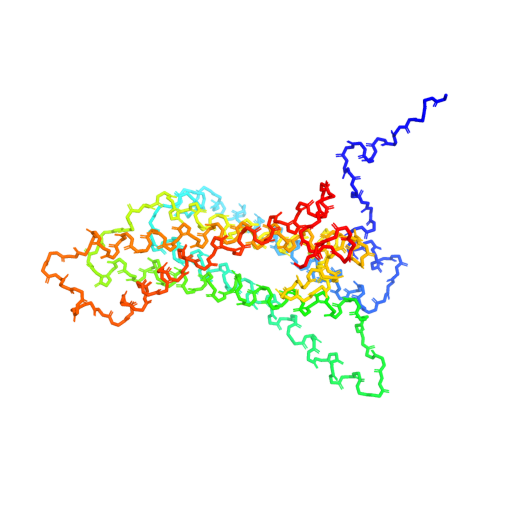07 TYR A O 1
ATOM 1612 N N . TRP A 1 208 ? 5.641 4.395 -7.174 1.00 97.75 208 TRP A N 1
ATOM 1613 C CA . TRP A 1 208 ? 6.247 4.162 -5.864 1.00 97.75 208 TRP A CA 1
ATOM 1614 C C . TRP A 1 208 ? 5.969 5.320 -4.894 1.00 97.75 208 TRP A C 1
ATOM 1616 O O . TRP A 1 208 ? 5.481 5.075 -3.789 1.00 97.75 208 TRP A O 1
ATOM 1626 N N . ILE A 1 209 ? 6.180 6.570 -5.324 1.00 97.94 209 ILE A N 1
ATOM 1627 C CA . ILE A 1 209 ? 5.942 7.777 -4.516 1.00 97.94 209 ILE A CA 1
ATOM 1628 C C . ILE A 1 209 ? 4.511 7.796 -3.982 1.00 97.94 209 ILE A C 1
ATOM 1630 O O . ILE A 1 209 ? 4.303 7.922 -2.772 1.00 97.94 209 ILE A O 1
ATOM 1634 N N . TRP A 1 210 ? 3.514 7.663 -4.858 1.00 97.94 210 TRP A N 1
ATOM 1635 C CA . TRP A 1 210 ? 2.115 7.809 -4.454 1.00 97.94 210 TRP A CA 1
ATOM 1636 C C . TRP A 1 210 ? 1.603 6.607 -3.660 1.00 97.94 210 TRP A C 1
ATOM 1638 O O . TRP A 1 210 ? 0.856 6.796 -2.696 1.00 97.94 210 TRP A O 1
ATOM 1648 N N . ALA A 1 211 ? 2.047 5.389 -3.988 1.00 97.69 211 ALA A N 1
ATOM 1649 C CA . ALA A 1 211 ? 1.719 4.207 -3.198 1.00 97.69 211 ALA A CA 1
ATOM 1650 C C . ALA A 1 211 ? 2.293 4.316 -1.774 1.00 97.69 211 ALA A C 1
ATOM 1652 O O . ALA A 1 211 ? 1.558 4.149 -0.799 1.00 97.69 211 ALA A O 1
ATOM 1653 N N . VAL A 1 212 ? 3.577 4.652 -1.625 1.00 97.38 212 VAL A N 1
ATOM 1654 C CA . VAL A 1 212 ? 4.211 4.768 -0.301 1.00 97.38 212 VAL A CA 1
ATOM 1655 C C . VAL A 1 212 ? 3.642 5.950 0.485 1.00 97.38 212 VAL A C 1
ATOM 1657 O O . VAL A 1 212 ? 3.352 5.793 1.669 1.00 97.38 212 VAL A O 1
ATOM 1660 N N . THR A 1 213 ? 3.381 7.093 -0.158 1.00 98.00 213 THR A N 1
ATOM 1661 C CA . THR A 1 213 ? 2.761 8.261 0.495 1.00 98.00 213 THR A CA 1
ATOM 1662 C C . THR A 1 213 ? 1.392 7.908 1.083 1.00 98.00 213 THR A C 1
ATOM 1664 O O . THR A 1 213 ? 1.149 8.129 2.270 1.00 98.00 213 THR A O 1
ATOM 1667 N N . LEU A 1 214 ? 0.497 7.318 0.282 1.00 97.38 214 LEU A N 1
ATOM 1668 C CA . LEU A 1 214 ? -0.845 6.943 0.742 1.00 97.38 214 LEU A CA 1
ATOM 1669 C C . LEU A 1 214 ? -0.795 5.869 1.835 1.00 97.38 214 LEU A C 1
ATOM 1671 O O . LEU A 1 214 ? -1.501 5.980 2.841 1.00 97.38 214 LEU A O 1
ATOM 1675 N N . GLY A 1 215 ? 0.070 4.864 1.669 1.00 97.25 215 GLY A N 1
ATOM 1676 C CA . GLY A 1 215 ? 0.285 3.824 2.673 1.00 97.25 215 GLY A CA 1
ATOM 1677 C C . GLY A 1 215 ? 0.794 4.395 3.997 1.00 97.25 215 GLY A C 1
ATOM 1678 O O . GLY A 1 215 ? 0.291 4.031 5.058 1.00 97.25 215 GLY A O 1
ATOM 1679 N N . SER A 1 216 ? 1.725 5.347 3.939 1.00 97.44 216 SER A N 1
ATOM 1680 C CA . SER A 1 216 ? 2.295 6.023 5.106 1.00 97.44 216 SER A CA 1
ATOM 1681 C C . SER A 1 216 ? 1.258 6.857 5.870 1.00 97.44 216 SER A C 1
ATOM 1683 O O . SER A 1 216 ? 1.188 6.794 7.103 1.00 97.44 216 SER A O 1
ATOM 1685 N N . ILE A 1 217 ? 0.378 7.580 5.165 1.00 98.12 217 ILE A N 1
ATOM 1686 C CA . ILE A 1 217 ? -0.735 8.316 5.792 1.00 98.12 217 ILE A CA 1
ATOM 1687 C C . ILE A 1 217 ? -1.684 7.339 6.498 1.00 98.12 217 ILE A C 1
ATOM 1689 O O . ILE A 1 217 ? -2.013 7.543 7.670 1.00 98.12 217 ILE A O 1
ATOM 1693 N N . GLY A 1 218 ? -2.067 6.246 5.827 1.00 97.62 218 GLY A N 1
ATOM 1694 C CA . GLY A 1 218 ? -2.906 5.199 6.417 1.00 97.62 218 GLY A CA 1
ATOM 1695 C C . GLY A 1 218 ? -2.281 4.587 7.675 1.00 97.62 218 GLY A C 1
ATOM 1696 O O . GLY A 1 218 ? -2.933 4.511 8.719 1.00 97.62 218 GLY A O 1
ATOM 1697 N N . SER A 1 219 ? -0.993 4.243 7.623 1.00 97.56 219 SER A N 1
ATOM 1698 C CA . SER A 1 219 ? -0.235 3.727 8.770 1.00 97.56 219 SER A CA 1
ATOM 1699 C C . SER A 1 219 ? -0.141 4.737 9.916 1.00 97.56 219 SER A C 1
ATOM 1701 O O . SER A 1 219 ? -0.310 4.365 11.076 1.00 97.56 219 SER A O 1
ATOM 1703 N N . THR A 1 220 ? 0.053 6.024 9.626 1.00 98.06 220 THR A N 1
ATOM 1704 C CA . THR A 1 220 ? 0.057 7.076 10.658 1.00 98.06 220 THR A CA 1
ATOM 1705 C C . THR A 1 220 ? -1.292 7.124 11.382 1.00 98.06 220 THR A C 1
ATOM 1707 O O . THR A 1 220 ? -1.343 7.090 12.614 1.00 98.06 220 THR A O 1
ATOM 1710 N N . MET A 1 221 ? -2.398 7.134 10.628 1.00 97.94 221 MET A N 1
ATOM 1711 C CA . MET A 1 221 ? -3.757 7.140 11.184 1.00 97.94 221 MET A CA 1
ATOM 1712 C C . MET A 1 221 ? -4.043 5.891 12.027 1.00 97.94 221 MET A C 1
ATOM 1714 O O . MET A 1 221 ? -4.599 6.004 13.124 1.00 97.94 221 MET A O 1
ATOM 1718 N N . ALA A 1 222 ? -3.629 4.710 11.556 1.00 98.00 222 ALA A N 1
ATOM 1719 C CA . ALA A 1 222 ? -3.750 3.466 12.310 1.00 98.00 222 ALA A CA 1
ATOM 1720 C C . ALA A 1 222 ? -2.962 3.527 13.630 1.00 98.00 222 ALA A C 1
ATOM 1722 O O . ALA A 1 222 ? -3.496 3.158 14.676 1.00 98.00 222 ALA A O 1
ATOM 1723 N N . GLY A 1 223 ? -1.731 4.051 13.604 1.00 98.19 223 GLY A N 1
ATOM 1724 C CA . GLY A 1 223 ? -0.899 4.246 14.794 1.00 98.19 223 GLY A CA 1
ATOM 1725 C C . GLY A 1 223 ? -1.570 5.143 15.836 1.00 98.19 223 GLY A C 1
ATOM 1726 O O . GLY A 1 223 ? -1.706 4.745 16.993 1.00 98.19 223 GLY A O 1
ATOM 1727 N N . ILE A 1 224 ? -2.080 6.308 15.422 1.00 98.56 224 ILE A N 1
ATOM 1728 C CA . ILE A 1 224 ? -2.829 7.219 16.307 1.00 98.56 224 ILE A CA 1
ATOM 1729 C C . ILE A 1 224 ? -4.029 6.497 16.928 1.00 98.56 224 ILE A C 1
ATOM 1731 O O . ILE A 1 224 ? -4.228 6.547 18.144 1.00 98.56 224 ILE A O 1
ATOM 1735 N N . ASN A 1 225 ? -4.810 5.787 16.112 1.00 98.50 225 ASN A N 1
ATOM 1736 C CA . ASN A 1 225 ? -6.005 5.095 16.577 1.00 98.50 225 ASN A CA 1
ATOM 1737 C C . ASN A 1 225 ? -5.680 3.984 17.587 1.00 98.50 225 ASN A C 1
ATOM 1739 O O . ASN A 1 225 ? -6.289 3.922 18.659 1.00 98.50 225 ASN A O 1
ATOM 1743 N N . ILE A 1 226 ? -4.685 3.144 17.291 1.00 98.50 226 ILE A N 1
ATOM 1744 C CA . ILE A 1 226 ? -4.213 2.082 18.189 1.00 98.50 226 ILE A CA 1
ATOM 1745 C C . ILE A 1 226 ? -3.729 2.682 19.515 1.00 98.50 226 ILE A C 1
ATOM 1747 O O . ILE A 1 226 ? -4.181 2.252 20.580 1.00 98.50 226 ILE A O 1
ATOM 1751 N N . ALA A 1 227 ? -2.878 3.711 19.469 1.00 98.44 227 ALA A N 1
ATOM 1752 C CA . ALA A 1 227 ? -2.356 4.359 20.667 1.00 98.44 227 ALA A CA 1
ATOM 1753 C C . ALA A 1 227 ? -3.494 4.926 21.530 1.00 98.44 227 ALA A C 1
ATOM 1755 O O . ALA A 1 227 ? -3.596 4.603 22.716 1.00 98.44 227 ALA A O 1
ATOM 1756 N N . CYS A 1 228 ? -4.398 5.715 20.942 1.00 98.50 228 CYS A N 1
ATOM 1757 C CA . CYS A 1 228 ? -5.544 6.283 21.653 1.00 98.50 228 CYS A CA 1
ATOM 1758 C C . CYS A 1 228 ? -6.442 5.200 22.267 1.00 98.50 228 CYS A C 1
ATOM 1760 O O . CYS A 1 228 ? -6.869 5.349 23.414 1.00 98.50 228 CYS A O 1
ATOM 1762 N N . THR A 1 229 ? -6.666 4.094 21.553 1.00 98.50 229 THR A N 1
ATOM 1763 C CA . THR A 1 229 ? -7.435 2.940 22.045 1.00 98.50 229 THR A CA 1
ATOM 1764 C C . THR A 1 229 ? -6.808 2.375 23.320 1.00 98.50 229 THR A C 1
ATOM 1766 O O . THR A 1 229 ? -7.484 2.246 24.342 1.00 98.50 229 THR A O 1
ATOM 1769 N N . VAL A 1 230 ? -5.494 2.135 23.319 1.00 98.31 230 VAL A N 1
ATOM 1770 C CA . VAL A 1 230 ? -4.782 1.627 24.503 1.00 98.31 230 VAL A CA 1
ATOM 1771 C C . VAL A 1 230 ? -4.729 2.659 25.630 1.00 98.31 230 VAL A C 1
ATOM 1773 O O . VAL A 1 230 ? -4.865 2.299 26.795 1.00 98.31 230 VAL A O 1
ATOM 1776 N N . TYR A 1 231 ? -4.544 3.946 25.339 1.00 98.00 231 TYR A N 1
ATOM 1777 C CA . TYR A 1 231 ? -4.467 4.966 26.388 1.00 98.00 231 TYR A CA 1
ATOM 1778 C C . TYR A 1 231 ? -5.815 5.246 27.060 1.00 98.00 231 TYR A C 1
ATOM 1780 O O . TYR A 1 231 ? -5.828 5.567 28.252 1.00 98.00 231 TYR A O 1
ATOM 1788 N N . LYS A 1 232 ? -6.929 5.160 26.322 1.00 97.88 232 LYS A N 1
ATOM 1789 C CA . LYS A 1 232 ? -8.229 5.683 26.773 1.00 97.88 232 LYS A CA 1
ATOM 1790 C C . LYS A 1 232 ? -9.323 4.637 26.973 1.00 97.88 232 LYS A C 1
ATOM 1792 O O . LYS A 1 232 ? -10.218 4.907 27.766 1.00 97.88 232 LYS A O 1
ATOM 1797 N N . LEU A 1 233 ? -9.269 3.478 26.313 1.00 98.12 233 LEU A N 1
ATOM 1798 C CA . LEU A 1 233 ? -10.400 2.535 26.265 1.00 98.12 233 LEU A CA 1
ATOM 1799 C C . LEU A 1 233 ? -10.169 1.194 26.973 1.00 98.12 233 LEU A C 1
ATOM 1801 O O . LEU A 1 233 ? -10.987 0.286 26.849 1.00 98.12 233 LEU A O 1
ATOM 1805 N N . ARG A 1 234 ? -9.081 1.047 27.735 1.00 97.81 234 ARG A N 1
ATOM 1806 C CA . ARG A 1 234 ? -8.859 -0.165 28.541 1.00 97.81 234 ARG A CA 1
ATOM 1807 C C . ARG A 1 234 ? -9.943 -0.352 29.594 1.00 97.81 234 ARG A C 1
ATOM 1809 O O . ARG A 1 234 ? -10.452 0.620 30.153 1.00 97.81 234 ARG A O 1
ATOM 1816 N N . ALA A 1 235 ? -10.200 -1.609 29.936 1.00 97.31 235 ALA A N 1
ATOM 1817 C CA . ALA A 1 235 ? -11.108 -1.971 31.011 1.00 97.31 235 ALA A CA 1
ATOM 1818 C C . ALA A 1 235 ? -10.708 -1.321 32.359 1.00 97.31 235 ALA A C 1
ATOM 1820 O O . ALA A 1 235 ? -9.512 -1.211 32.672 1.00 97.31 235 ALA A O 1
ATOM 1821 N N . PRO A 1 236 ? -11.687 -0.923 33.195 1.00 96.19 236 PRO A N 1
ATOM 1822 C CA . PRO A 1 236 ? -11.423 -0.362 34.517 1.00 96.19 236 PRO A CA 1
ATOM 1823 C C . PRO A 1 236 ? -10.527 -1.273 35.368 1.00 96.19 236 PRO A C 1
ATOM 1825 O O . PRO A 1 236 ? -10.714 -2.485 35.420 1.00 96.19 236 PRO A O 1
ATOM 1828 N N . GLY A 1 237 ? -9.532 -0.692 36.042 1.00 94.94 237 GLY A N 1
ATOM 1829 C CA . GLY A 1 237 ? -8.576 -1.436 36.876 1.00 94.94 237 GLY A CA 1
ATOM 1830 C C . GLY A 1 237 ? -7.381 -2.046 36.125 1.00 94.94 237 GLY A C 1
ATOM 1831 O O . GLY A 1 237 ? -6.420 -2.492 36.769 1.00 94.94 237 GLY A O 1
ATOM 1832 N N . MET A 1 238 ? -7.369 -2.010 34.786 1.00 97.50 238 MET A N 1
ATOM 1833 C CA . MET A 1 238 ? -6.229 -2.444 33.975 1.00 97.50 238 MET A CA 1
ATOM 1834 C C . MET A 1 238 ? -5.147 -1.355 33.911 1.00 97.50 238 MET A C 1
ATOM 1836 O O . MET A 1 238 ? -5.179 -0.439 33.088 1.00 97.50 238 MET A O 1
ATOM 1840 N N . ARG A 1 239 ? -4.152 -1.461 34.798 1.00 95.88 239 ARG A N 1
ATOM 1841 C CA . ARG A 1 239 ? -2.924 -0.649 34.733 1.00 95.88 239 ARG A CA 1
ATOM 1842 C C . ARG A 1 239 ? -2.073 -1.074 33.532 1.00 95.88 239 ARG A C 1
ATOM 1844 O O . ARG A 1 239 ? -2.125 -2.230 33.129 1.00 95.88 239 ARG A O 1
ATOM 1851 N N . PHE A 1 240 ? -1.221 -0.176 33.035 1.00 95.25 240 PHE A N 1
ATOM 1852 C CA . PHE A 1 240 ? -0.304 -0.459 31.924 1.00 95.25 240 PHE A CA 1
ATOM 1853 C C . PHE A 1 240 ? 0.484 -1.761 32.134 1.00 95.25 240 PHE A C 1
ATOM 1855 O 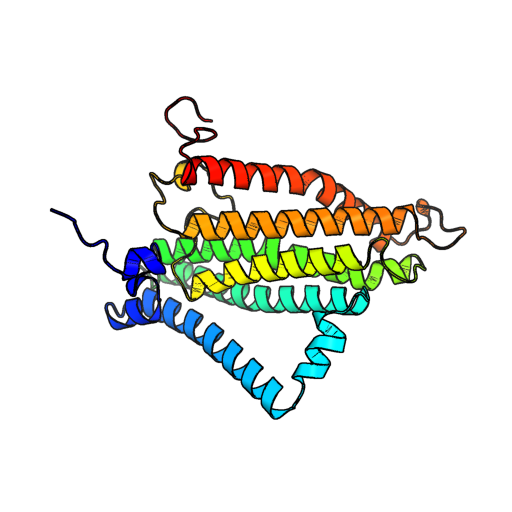O . PHE A 1 240 ? 0.380 -2.669 31.325 1.00 95.25 240 PHE A O 1
ATOM 1862 N N . MET A 1 241 ? 1.163 -1.928 33.273 1.00 96.81 241 MET A N 1
ATOM 1863 C CA . MET A 1 241 ? 1.963 -3.132 33.571 1.00 96.81 241 MET A CA 1
ATOM 1864 C C . MET A 1 241 ? 1.145 -4.419 33.801 1.00 96.81 241 MET A C 1
ATOM 1866 O O . MET A 1 241 ? 1.711 -5.453 34.130 1.00 96.81 241 MET A O 1
ATOM 1870 N N . ARG A 1 242 ? -0.184 -4.371 33.650 1.00 95.69 242 ARG A N 1
ATOM 1871 C CA . ARG A 1 242 ? -1.070 -5.546 33.675 1.00 95.69 242 ARG A CA 1
ATOM 1872 C C . ARG A 1 242 ? -1.596 -5.926 32.289 1.00 95.69 242 ARG A C 1
ATOM 1874 O O . ARG A 1 242 ? -2.306 -6.918 32.174 1.00 95.69 242 ARG A O 1
ATOM 1881 N N . MET A 1 243 ? -1.297 -5.136 31.256 1.00 97.19 243 MET A N 1
ATOM 1882 C CA . MET A 1 243 ? -1.650 -5.477 29.879 1.00 97.19 243 MET A CA 1
ATOM 1883 C C . MET A 1 243 ? -0.836 -6.685 29.407 1.00 97.19 243 MET A C 1
ATOM 1885 O O . MET A 1 243 ? 0.315 -6.866 29.802 1.00 97.19 243 MET A O 1
ATOM 1889 N N . GLN A 1 244 ? -1.423 -7.487 28.523 1.00 96.62 244 GLN A N 1
ATOM 1890 C CA . GLN A 1 244 ? -0.721 -8.590 27.873 1.00 96.62 244 GLN A CA 1
ATOM 1891 C C . GLN A 1 244 ? 0.436 -8.073 27.004 1.00 96.62 244 GLN A C 1
ATOM 1893 O O . GLN A 1 244 ? 0.399 -6.946 26.503 1.00 96.62 244 GLN A O 1
ATOM 1898 N N . MET A 1 245 ? 1.450 -8.915 26.779 1.00 97.12 245 MET A N 1
ATOM 1899 C CA . MET A 1 245 ? 2.632 -8.534 25.993 1.00 97.12 245 MET A CA 1
ATOM 1900 C C . MET A 1 245 ? 2.294 -8.108 24.561 1.00 97.12 245 MET A C 1
ATOM 1902 O O . MET A 1 245 ? 2.917 -7.187 24.034 1.00 97.12 245 MET A O 1
ATOM 1906 N N . PHE A 1 246 ? 1.276 -8.714 23.942 1.00 98.12 246 PHE A N 1
ATOM 1907 C CA . PHE A 1 246 ? 0.801 -8.290 22.625 1.00 98.12 246 PHE A CA 1
ATOM 1908 C C . PHE A 1 246 ? 0.243 -6.859 22.652 1.00 98.12 246 PHE A C 1
ATOM 1910 O O . PHE A 1 246 ? 0.613 -6.044 21.814 1.00 98.12 246 PHE A O 1
ATOM 1917 N N . ALA A 1 247 ? -0.580 -6.505 23.643 1.00 97.94 247 ALA A N 1
ATOM 1918 C CA . ALA A 1 247 ? -1.102 -5.145 23.784 1.00 97.94 247 ALA A CA 1
ATOM 1919 C C . ALA A 1 247 ? 0.005 -4.109 24.057 1.00 97.94 247 ALA A C 1
ATOM 1921 O O . ALA A 1 247 ? -0.030 -3.002 23.519 1.00 97.94 247 ALA A O 1
ATOM 1922 N N . TRP A 1 248 ? 1.020 -4.477 24.841 1.00 98.06 248 TRP A N 1
ATOM 1923 C CA . TRP A 1 248 ? 2.196 -3.637 25.080 1.00 98.06 248 TRP A CA 1
ATOM 1924 C C . TRP A 1 248 ? 3.025 -3.388 23.826 1.00 98.06 248 TRP A C 1
ATOM 1926 O O . TRP A 1 248 ? 3.333 -2.243 23.504 1.00 98.06 248 TRP A O 1
ATOM 1936 N N . THR A 1 249 ? 3.374 -4.452 23.109 1.00 98.00 249 THR A N 1
ATOM 1937 C CA . THR A 1 249 ? 4.139 -4.340 21.862 1.00 98.00 249 THR A CA 1
ATOM 1938 C C . THR A 1 249 ? 3.341 -3.594 20.797 1.00 98.00 249 THR A C 1
ATOM 1940 O O . THR A 1 249 ? 3.903 -2.729 20.138 1.00 98.00 249 THR A O 1
ATOM 1943 N N . SER A 1 250 ? 2.021 -3.803 20.724 1.00 98.44 250 SER A N 1
ATOM 1944 C CA . SER A 1 250 ? 1.118 -3.028 19.858 1.00 98.44 250 SER A CA 1
ATOM 1945 C C . SER A 1 250 ? 1.150 -1.531 20.175 1.00 98.44 250 SER A C 1
ATOM 1947 O O . SER A 1 250 ? 1.191 -0.712 19.259 1.00 98.44 250 SER A O 1
ATOM 1949 N N . LEU A 1 251 ? 1.175 -1.158 21.461 1.00 98.38 251 LEU A N 1
ATOM 1950 C CA . LEU A 1 251 ? 1.329 0.237 21.875 1.00 98.38 251 LEU A CA 1
ATOM 1951 C C . LEU A 1 251 ? 2.679 0.804 21.414 1.00 98.38 251 LEU A C 1
ATOM 1953 O O . LEU A 1 251 ? 2.705 1.870 20.801 1.00 98.38 251 LEU A O 1
ATOM 1957 N N . CYS A 1 252 ? 3.784 0.089 21.636 1.00 98.25 252 CYS A N 1
ATOM 1958 C CA . CYS A 1 252 ? 5.106 0.520 21.172 1.00 98.25 252 CYS A CA 1
ATOM 1959 C C . CYS A 1 252 ? 5.153 0.687 19.644 1.00 98.25 252 CYS A C 1
ATOM 1961 O O . CYS A 1 252 ? 5.590 1.727 19.155 1.00 98.25 252 CYS A O 1
ATOM 1963 N N . THR A 1 253 ? 4.642 -0.290 18.889 1.00 98.12 253 THR A N 1
ATOM 1964 C CA . THR A 1 253 ? 4.531 -0.219 17.425 1.00 98.12 253 THR A CA 1
ATOM 1965 C C . THR A 1 253 ? 3.701 0.985 16.988 1.00 98.12 253 THR A C 1
ATOM 1967 O O . THR A 1 253 ? 4.114 1.711 16.091 1.00 98.12 253 THR A O 1
ATOM 1970 N N . SER A 1 254 ? 2.575 1.256 17.650 1.00 98.12 254 SER A N 1
ATOM 1971 C CA . SER A 1 254 ? 1.721 2.399 17.313 1.00 98.12 254 SER A CA 1
ATOM 1972 C C . SER A 1 254 ? 2.414 3.747 17.526 1.00 98.12 254 SER A C 1
ATOM 1974 O O . SER A 1 254 ? 2.286 4.635 16.689 1.00 98.12 254 SER A O 1
ATOM 1976 N N . ILE A 1 255 ? 3.226 3.879 18.580 1.00 98.38 255 ILE A N 1
ATOM 1977 C CA . ILE A 1 255 ? 4.045 5.072 18.831 1.00 98.38 255 ILE A CA 1
ATOM 1978 C C . ILE A 1 255 ? 5.087 5.242 17.721 1.00 98.38 255 ILE A C 1
ATOM 1980 O O . ILE A 1 255 ? 5.228 6.337 17.180 1.00 98.38 255 ILE A O 1
ATOM 1984 N N . LEU A 1 256 ? 5.767 4.163 17.321 1.00 97.94 256 LEU A N 1
ATOM 1985 C CA . LEU A 1 256 ? 6.704 4.207 16.196 1.00 97.94 256 LEU A CA 1
ATOM 1986 C C . LEU A 1 256 ? 6.004 4.596 14.890 1.00 97.94 256 LEU A C 1
ATOM 1988 O O . LEU A 1 256 ? 6.531 5.420 14.155 1.00 97.94 256 LEU A O 1
ATOM 1992 N N . MET A 1 257 ? 4.803 4.082 14.617 1.00 97.75 257 MET A N 1
ATOM 1993 C CA . MET A 1 257 ? 4.023 4.470 13.434 1.00 97.75 257 MET A CA 1
ATOM 1994 C C . MET A 1 257 ? 3.685 5.968 13.439 1.00 97.75 257 MET A C 1
ATOM 1996 O O . MET A 1 257 ? 3.797 6.613 12.402 1.00 97.75 257 MET A O 1
ATOM 2000 N N . ILE A 1 258 ? 3.335 6.540 14.595 1.00 98.25 258 ILE A N 1
ATOM 2001 C CA . ILE A 1 258 ? 3.019 7.973 14.728 1.00 98.25 258 ILE A CA 1
ATOM 2002 C C . ILE A 1 258 ? 4.223 8.857 14.385 1.00 98.25 258 ILE A C 1
ATOM 2004 O O . ILE A 1 258 ? 4.043 9.899 13.763 1.00 98.25 258 ILE A O 1
ATOM 2008 N N . PHE A 1 259 ? 5.437 8.462 14.777 1.00 97.81 259 PHE A N 1
ATOM 2009 C CA . PHE A 1 259 ? 6.626 9.309 14.619 1.00 97.81 259 PHE A CA 1
ATOM 2010 C C . PHE A 1 259 ? 7.488 8.975 13.397 1.00 97.81 259 PHE A C 1
ATOM 2012 O O . PHE A 1 259 ? 8.158 9.863 12.879 1.00 97.81 259 PHE A O 1
ATOM 2019 N N . ALA A 1 260 ? 7.475 7.731 12.915 1.00 97.06 260 ALA A N 1
ATOM 2020 C CA . ALA A 1 260 ? 8.316 7.291 11.800 1.00 97.06 260 ALA A CA 1
ATOM 2021 C C . ALA A 1 260 ? 7.640 7.436 10.428 1.00 97.06 260 ALA A C 1
ATOM 2023 O O . ALA A 1 260 ? 8.332 7.619 9.430 1.00 97.06 260 ALA A O 1
ATOM 2024 N N . MET A 1 261 ? 6.306 7.369 10.358 1.00 96.50 261 MET A N 1
ATOM 2025 C CA . MET A 1 261 ? 5.585 7.471 9.083 1.00 96.50 261 MET A CA 1
ATOM 2026 C C . MET A 1 261 ? 5.510 8.913 8.539 1.00 96.50 261 MET A C 1
ATOM 2028 O O . MET A 1 261 ? 5.754 9.099 7.348 1.00 96.50 261 MET A O 1
ATOM 2032 N N . PRO A 1 262 ? 5.263 9.973 9.341 1.00 98.00 262 PRO A N 1
ATOM 2033 C CA . PRO A 1 262 ? 5.217 11.332 8.794 1.00 98.00 262 PRO A CA 1
ATOM 2034 C C . PRO A 1 262 ? 6.510 11.779 8.088 1.00 98.00 262 PRO A C 1
ATOM 2036 O O . PRO A 1 262 ? 6.394 12.333 6.996 1.00 98.00 262 PRO A O 1
ATOM 2039 N N . PRO A 1 263 ? 7.727 11.503 8.607 1.00 98.12 263 PRO A N 1
ATOM 2040 C CA . PRO A 1 263 ? 8.961 11.772 7.869 1.00 98.12 263 PRO A CA 1
ATOM 2041 C C . PRO A 1 263 ? 9.025 11.069 6.510 1.00 98.12 263 PRO A C 1
ATOM 2043 O O . PRO A 1 263 ? 9.442 11.687 5.536 1.00 98.12 263 PRO A O 1
ATOM 2046 N N . LEU A 1 264 ? 8.563 9.815 6.418 1.00 97.00 264 LEU A N 1
ATOM 2047 C CA . LEU A 1 264 ? 8.496 9.086 5.149 1.00 97.00 264 LEU A CA 1
ATOM 2048 C C . LEU A 1 264 ? 7.537 9.765 4.163 1.00 97.00 264 LEU A C 1
ATOM 2050 O O . LEU A 1 264 ? 7.898 9.960 3.008 1.00 97.00 264 LEU A O 1
ATOM 2054 N N . THR A 1 265 ? 6.353 10.177 4.627 1.00 97.81 265 THR A N 1
ATOM 2055 C CA . THR A 1 265 ? 5.386 10.934 3.814 1.00 97.81 265 THR A CA 1
ATOM 2056 C C . THR A 1 265 ? 5.982 12.244 3.304 1.00 97.81 265 THR A C 1
ATOM 2058 O O . THR A 1 265 ? 5.782 12.612 2.152 1.00 97.81 265 THR A O 1
ATOM 2061 N N . VAL A 1 266 ? 6.713 12.970 4.151 1.00 98.12 266 VAL A N 1
ATOM 2062 C CA . VAL A 1 266 ? 7.360 14.216 3.730 1.00 98.12 266 VAL A CA 1
ATOM 2063 C C . VAL A 1 266 ? 8.450 13.919 2.706 1.00 98.12 266 VAL A C 1
ATOM 2065 O O . VAL A 1 266 ? 8.454 14.549 1.659 1.00 98.12 266 VAL A O 1
ATOM 2068 N N . ALA A 1 267 ? 9.315 12.931 2.941 1.00 97.31 267 ALA A N 1
ATOM 2069 C CA . ALA A 1 267 ? 10.382 12.573 2.006 1.00 97.31 267 ALA A CA 1
ATOM 2070 C C . ALA A 1 267 ? 9.850 12.195 0.611 1.00 97.31 267 ALA A C 1
ATOM 2072 O O . ALA A 1 267 ? 10.368 12.682 -0.393 1.00 97.31 267 ALA A O 1
ATOM 2073 N N . THR A 1 268 ? 8.779 11.397 0.529 1.00 97.38 268 THR A N 1
ATOM 2074 C CA . THR A 1 268 ? 8.162 11.051 -0.761 1.00 97.38 268 THR A CA 1
ATOM 2075 C C . THR A 1 268 ? 7.523 12.259 -1.442 1.00 97.38 268 THR A C 1
ATOM 2077 O O . THR A 1 268 ? 7.586 12.365 -2.665 1.00 97.38 268 THR A O 1
ATOM 2080 N N . LEU A 1 269 ? 6.944 13.193 -0.680 1.00 97.88 269 LEU A N 1
ATOM 2081 C CA . LEU A 1 269 ? 6.410 14.442 -1.226 1.00 97.88 269 LEU A CA 1
ATOM 2082 C C . LEU A 1 269 ? 7.515 15.387 -1.708 1.00 97.88 269 LEU A C 1
ATOM 2084 O O . LEU A 1 269 ? 7.349 15.989 -2.761 1.00 97.88 269 LEU A O 1
ATOM 2088 N N . LEU A 1 270 ? 8.639 15.496 -0.996 1.00 97.75 270 LEU A N 1
ATOM 2089 C CA . LEU A 1 270 ? 9.794 16.281 -1.445 1.00 97.75 270 LEU A CA 1
ATOM 2090 C C . LEU A 1 270 ? 10.349 15.726 -2.764 1.00 97.75 270 LEU A C 1
ATOM 2092 O O . LEU A 1 270 ? 10.525 16.485 -3.711 1.00 97.75 270 LEU A O 1
ATOM 2096 N N . LEU A 1 271 ? 10.494 14.401 -2.876 1.00 97.50 271 LEU A N 1
ATOM 2097 C CA . LEU A 1 271 ? 10.904 13.754 -4.129 1.00 97.50 271 LEU A CA 1
ATOM 2098 C C . LEU A 1 271 ? 9.872 13.973 -5.250 1.00 97.50 271 LEU A C 1
ATOM 2100 O O . LEU A 1 271 ? 10.221 14.141 -6.417 1.00 97.50 271 LEU A O 1
ATOM 2104 N N . ALA A 1 272 ? 8.579 14.006 -4.913 1.00 97.31 272 ALA A N 1
ATOM 2105 C CA . ALA A 1 272 ? 7.542 14.371 -5.871 1.00 97.31 272 ALA A CA 1
ATOM 2106 C C . ALA A 1 272 ? 7.704 15.825 -6.345 1.00 97.31 272 ALA A C 1
ATOM 2108 O O . ALA A 1 272 ? 7.556 16.094 -7.534 1.00 97.31 272 ALA A O 1
ATOM 2109 N N . LEU A 1 273 ? 8.010 16.766 -5.449 1.00 97.44 273 LEU A N 1
ATOM 2110 C CA . LEU A 1 273 ? 8.225 18.169 -5.810 1.00 97.44 273 LEU A CA 1
ATOM 2111 C C . LEU A 1 273 ? 9.420 18.329 -6.756 1.00 97.44 273 LEU A C 1
ATOM 2113 O O . LEU A 1 273 ? 9.284 19.044 -7.752 1.00 97.44 273 LEU A O 1
ATOM 2117 N N . ASP A 1 274 ? 10.525 17.622 -6.513 1.00 96.50 274 ASP A N 1
ATOM 2118 C CA . ASP A 1 274 ? 11.685 17.616 -7.415 1.00 96.50 274 ASP A CA 1
ATOM 2119 C C . ASP A 1 274 ? 11.276 17.104 -8.806 1.00 96.50 274 ASP A C 1
ATOM 2121 O O . ASP A 1 274 ? 11.435 17.795 -9.818 1.00 96.50 274 ASP A O 1
ATOM 2125 N N . ARG A 1 275 ? 10.585 15.959 -8.865 1.00 96.00 275 ARG A N 1
ATOM 2126 C CA . ARG A 1 275 ? 10.156 15.357 -10.137 1.00 96.00 275 ARG A CA 1
ATOM 2127 C C . ARG A 1 275 ? 9.077 16.154 -10.876 1.00 96.00 275 ARG A C 1
ATOM 2129 O O . ARG A 1 275 ? 9.081 16.174 -12.109 1.00 96.00 275 ARG A O 1
ATOM 2136 N N . TYR A 1 276 ? 8.107 16.754 -10.188 1.00 95.50 276 TYR A N 1
ATOM 2137 C CA . TYR A 1 276 ? 6.939 17.378 -10.830 1.00 95.50 276 TYR A CA 1
ATOM 2138 C C . TYR A 1 276 ? 7.062 18.883 -11.010 1.00 95.50 276 TYR A C 1
ATOM 2140 O O . TYR A 1 276 ? 6.615 19.393 -12.039 1.00 95.50 276 TYR A O 1
ATOM 2148 N N . LEU A 1 277 ? 7.617 19.580 -10.021 1.00 96.06 277 LEU A N 1
ATOM 2149 C CA . LEU A 1 277 ? 7.618 21.040 -9.957 1.00 96.06 277 LEU A CA 1
ATOM 2150 C C . LEU A 1 277 ? 9.018 21.646 -10.113 1.00 96.06 277 LEU A C 1
ATOM 2152 O O . LEU A 1 277 ? 9.135 22.868 -10.077 1.00 96.06 277 LEU A O 1
ATOM 2156 N N . GLY A 1 278 ? 10.051 20.822 -10.322 1.00 92.75 278 GLY A N 1
ATOM 2157 C CA . GLY A 1 278 ? 11.422 21.291 -10.528 1.00 92.75 278 GLY A CA 1
ATOM 2158 C C . GLY A 1 278 ? 12.020 21.905 -9.268 1.00 92.75 278 GLY A C 1
ATOM 2159 O O . GLY A 1 278 ? 12.696 22.924 -9.343 1.00 92.75 278 GLY A O 1
ATOM 2160 N N . PHE A 1 279 ? 11.700 21.329 -8.109 1.00 95.88 279 PHE A N 1
ATOM 2161 C CA . PHE A 1 279 ? 12.399 21.649 -6.870 1.00 95.88 279 PHE A CA 1
ATOM 2162 C C . PHE A 1 279 ? 13.780 20.972 -6.863 1.00 95.88 279 PHE A C 1
ATOM 2164 O O . PHE A 1 279 ? 14.093 20.151 -7.727 1.00 95.88 279 PHE A O 1
ATOM 2171 N N . HIS A 1 280 ? 14.611 21.379 -5.905 1.00 95.56 280 HIS A N 1
ATOM 2172 C CA . HIS A 1 280 ? 16.005 20.958 -5.782 1.00 95.56 280 HIS A CA 1
ATOM 2173 C C . HIS A 1 280 ? 16.301 20.486 -4.357 1.00 95.56 280 HIS A C 1
ATOM 2175 O O . HIS A 1 280 ? 17.251 20.954 -3.728 1.00 95.56 280 HIS A O 1
ATOM 2181 N N . PHE A 1 281 ? 15.445 19.627 -3.796 1.00 96.44 281 PHE A N 1
ATOM 2182 C CA . PHE A 1 281 ? 15.704 19.048 -2.477 1.00 96.44 281 PHE A CA 1
ATOM 2183 C C . PHE A 1 281 ? 16.866 18.054 -2.541 1.00 96.44 281 PHE A C 1
ATOM 2185 O O . PHE A 1 281 ? 17.786 18.157 -1.732 1.00 96.44 281 PHE A O 1
ATOM 2192 N N . PHE A 1 282 ? 16.855 17.152 -3.524 1.00 95.88 282 PHE A N 1
ATOM 2193 C CA . PHE A 1 282 ? 17.799 16.036 -3.640 1.00 95.88 282 PHE A CA 1
ATOM 2194 C C . PHE A 1 282 ? 18.547 15.989 -4.983 1.00 95.88 282 PHE A C 1
ATOM 2196 O O . PHE A 1 282 ? 19.227 15.007 -5.295 1.00 95.88 282 PHE A O 1
ATOM 2203 N N . THR A 1 283 ? 18.402 17.018 -5.821 1.00 93.62 283 THR A N 1
ATOM 2204 C CA . THR A 1 283 ? 19.066 17.077 -7.127 1.00 93.62 283 THR A CA 1
ATOM 2205 C C . THR A 1 283 ? 20.579 17.261 -6.978 1.00 93.62 283 THR A C 1
ATOM 2207 O O . THR A 1 283 ? 21.049 17.979 -6.103 1.00 93.62 283 THR A O 1
A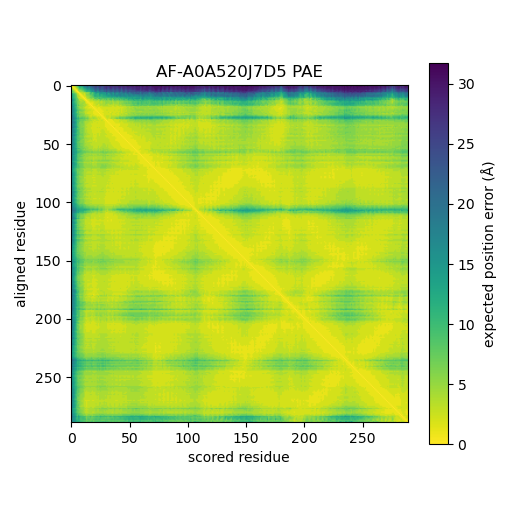TOM 2210 N N . ASN A 1 284 ? 21.361 16.647 -7.875 1.00 90.88 284 ASN A N 1
ATOM 2211 C CA . ASN A 1 284 ? 22.826 16.799 -7.886 1.00 90.88 284 ASN A CA 1
ATOM 2212 C C . ASN A 1 284 ? 23.281 18.212 -8.291 1.00 90.88 284 ASN A C 1
ATOM 2214 O O . ASN A 1 284 ? 24.416 18.604 -8.018 1.00 90.88 284 ASN A O 1
ATOM 2218 N N . ASP A 1 285 ? 22.435 18.950 -9.009 1.00 88.38 285 ASP A N 1
ATOM 2219 C CA . ASP A 1 285 ? 22.660 20.340 -9.374 1.00 88.38 285 ASP A CA 1
ATOM 2220 C C . ASP A 1 285 ? 21.885 21.288 -8.449 1.00 88.38 285 ASP A C 1
ATOM 2222 O O . ASP A 1 285 ? 21.107 20.874 -7.589 1.00 88.38 285 ASP A O 1
ATOM 2226 N N . LEU A 1 286 ? 22.142 22.588 -8.612 1.00 91.69 286 LEU A N 1
ATOM 2227 C CA . LEU A 1 286 ? 21.369 23.673 -7.994 1.00 91.69 286 LEU A CA 1
ATOM 2228 C C . LEU A 1 286 ? 21.281 23.630 -6.450 1.00 91.69 286 LEU A C 1
ATOM 2230 O O . LEU A 1 286 ? 20.498 24.367 -5.858 1.00 91.69 286 LEU A O 1
ATOM 2234 N N . GLY A 1 287 ? 22.171 22.867 -5.801 1.00 90.94 287 GLY A N 1
ATOM 2235 C CA . GLY A 1 287 ? 22.401 22.880 -4.354 1.00 90.94 287 GLY A CA 1
ATOM 2236 C C . GLY A 1 287 ? 21.652 21.819 -3.541 1.00 90.94 287 GLY A C 1
ATOM 2237 O O . GLY A 1 287 ? 21.690 21.911 -2.314 1.00 90.94 287 GLY A O 1
ATOM 2238 N N . GLY A 1 288 ? 20.996 20.847 -4.185 1.00 92.25 288 GLY A N 1
ATOM 2239 C CA . GLY A 1 288 ? 20.338 19.725 -3.503 1.00 92.25 288 GLY A CA 1
ATOM 2240 C C . GLY A 1 288 ? 21.314 18.780 -2.781 1.00 92.25 288 GLY A C 1
ATOM 2241 O O . GLY A 1 288 ? 22.526 18.804 -3.030 1.00 92.25 288 GLY A O 1
ATOM 2242 N N . ASN A 1 289 ? 20.787 17.978 -1.844 1.00 88.81 289 ASN A N 1
ATOM 2243 C CA . ASN A 1 289 ? 21.540 16.991 -1.049 1.00 88.81 289 ASN A CA 1
ATOM 2244 C C . ASN A 1 289 ? 20.681 15.776 -0.679 1.00 88.81 289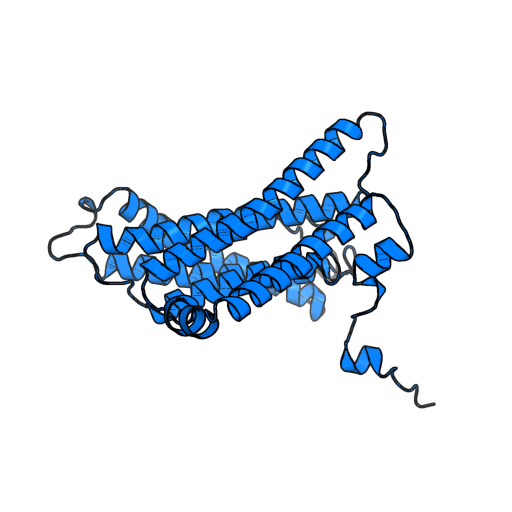 ASN A C 1
ATOM 2246 O O . ASN A 1 289 ? 19.691 15.969 0.064 1.00 88.81 289 ASN A O 1
#

Secondary structure (DSSP, 8-state):
------HHHHHHTT--GGGSHHHHHHHS--HHHHHHHHHHHHHHHHHHHHHHHHHHTT-HHHIIIIIIT---HHHHHHHHHHHHHHHHHHHHHHHHHHHHHHHHTTTS--SS-HHHHHHHHHHHHHIIIIIIIHHHHHHHHHHHHHHHHT-SS-S-HHHHHHHHHHHHHHHHHHHHTTTSS---SSTTTT-HHHHSTTT--SSHHHHHHHHHHHHHHHHHHHHHHHHHHHHH-SPTT--GGGS-HHHHHHHHHHHHHHHHHHHHHHHHHHHHHHHHH---SS-SSTT--

=== Feature glossary ===
A reading guide for the features in this record.

Start from the sequence.

  · Sequence gives the chain of amino acids in standard one-letter code (A=alanine, C=cysteine, …, Y=tyrosine), read N→C. It is the only feature that is directly encoded by the gene; all structural features are derived from the folded form of this sequence.

Fold it, and you get atomic coordinates and the backbone conformation that goes with them.

  · Structure coordinates are given as an mmCIF _atom_site loop: one row per atom with element, residue name, chain id, sequence number, and x/y/z position in Å. Only the four main-chain atoms per residue are included here; side chains are omitted to keep the record compact.

  · Backbone dihedral angles. Every residue except chain termini has a φ (preceding-C → N → Cα → C) and a ψ (N → Cα → C → next-N). They are reported in degrees following the IUPAC sign convention. Secondary structure is essentially a statement about which (φ, ψ) basin each residue occupies.

  · Eight-state secondary structure (DSSP): H is the canonical α-helix, G the tighter 3₁₀-helix, I the wider π-helix; E/B are β-structure, T and S are turns and bends, and '-' is everything else. DSSP derives these from the pattern of main-chain N–H···O=C hydrogen bonds, not from the sequence.

  · SS3 is a coarse helix/strand/coil call (letters a/b/c) made by the P-SEA algorithm from inter-Cα distances and dihedrals. It is less detailed than DSSP but needs only Cα positions.

Summarize the fold with a handful of shape descriptors and a per-residue structural alphabet.

  · Radius of gyration (Rg) is the root-mean-square distance of Cα atoms from their centroid — a single number for overall size and compactness. A globular domain of N residues has Rg ≈ 2.2·N^0.38 Å; an extended or disordered chain has a much larger Rg. The Cα contact count is the number of residue pairs whose Cα atoms are within 8 Å and are more than four positions apart in sequence — a standard proxy for tertiary packing density. The bounding box is the smallest axis-aligned box enclosing all Cα atoms.

  · 3Di is Foldseek's structural alphabet. Each residue is assigned one of twenty discrete states based on how its Cα sits relative to its spatial (not sequential) neighbors. Aligning 3Di strings finds structural homologs roughly as well as full 3D superposition, but orders of magnitude faster.

  · Solvent-accessible surface area (SASA) is the area in Å² traced out by the centre of a 1.4 Å probe sphere (a water molecule) rolled over the protein's van der Waals surface (Shrake–Rupley / Lee–Richards construction). Buried residues have near-zero SASA; fully exposed residues can exceed 200 Å². The total SASA scales roughly with the number of surface residues.

Ask how reliable the model is.

  · For AlphaFold models, the B-factor field carries pLDDT — the model's own estimate of local accuracy on a 0–100 scale. Regions with pLDDT<50 should be treated as essentially unmodeled; they often correspond to intrinsically disordered segments.

  · For experimental (PDB) structures, the B-factor (temperature factor) quantifies the positional spread of each atom in the crystal — a combination of thermal vibration and static disorder — in units of Å². High B-factors mark flexible loops or poorly resolved regions; low B-factors mark the rigid, well-ordered core.

  · Predicted Aligned Error (PAE) is an AlphaFold confidence matrix: entry (i, j) is the expected error in the position of residue j, in ångströms, when the prediction is superimposed on the true structure at residue i. Low PAE within a block of residues means that block is internally rigid and well-predicted; high PAE between two blocks means their relative placement is uncertain even if each block individually is confident.

Place it in context: what it resembles, what it is annotated as, and how it looks.

  · Structural nearest neighbors (via Foldseek easy-search vs the PDB). Reported per hit: target PDB id, E-value, and alignment TM-score. A TM-score above ~0.5 is the conventional threshold for 'same fold'.

  · Functional annotations link the protein to curated databases. InterPro entries identify conserved domains and families by matching the sequence against member-database signatures (Pfam, PROSITE, CDD, …). Gene Ontology (GO) terms describe molecular function, biological process, and cellular component in a controlled vocabulary. CATH places the structure in a hierarchical fold classification (Class/Architecture/Topology/Homologous-superfamily). The organism is the source species.

  · The contact map is a binary N×N matrix image: pixel (i, j) is dark where Cα_i and Cα_j are within 8 Å and |i−j|>4. Because the |i−j|>4 filter removes local helical contacts, off-diagonal stripes parallel to the main diagonal indicate parallel β-sheets; stripes perpendicular to it indicate antiparallel β-sheets. The Ramachandran plot scatters every residue's (φ, ψ) pair against the sterically allowed regions. The PAE heatmap renders the predicted-aligned-error matrix.

  · Six rendered views show the 3D structure from the faces of a cube — i.e. along ±x, ±y, ±z. Rendering representation is drawn randomly per protein from cartoon (secondary-structure ribbons), sticks (backbone bonds), or molecular surface; coloring is either N→C rainbow (blue at the N-terminus through red at the C-terminus) or one color per chain.